Protein AF-A0AAV4W9A3-F1 (afdb_monomer_lite)

Organism: Caerostris extrusa (NCBI:txid172846)

Foldseek 3Di:
DDDDDDDDDDDDQPPPDDDDDDCQWDWGDDQQEIEIEGEDVVQLSELEVSSLVVLCCSQPVCLVPLRRAEYEQHYPYQHSYAYHDVVNCVPDDPVVNVVSLVSLVVSLVVQLQRLHFYEYQEHHEQEQSSLSNLLSGPAYEYEQRHKYWDQQLVVPGQSPNSLVSLCLQFPVVVSCCRRNVRDIDGPVRCCVRRSHVYYDHPVCSVVVVCCVSPDPPSDRSVVSSLVSLVVVLVSVPPPDDDDDDPDDDDPVVVVVQVVQWDWDWDDDPPWIKIKTWHQDDAPCCVVVVDGGGDIDIDIDTDDDPDDDDDDDPVVVSVVVSVVSVVVVVVD

Radius of gyration: 24.76 Å; chains: 1; bounding box: 69×62×79 Å

Sequence (331 aa):
MALFRKSKVLSSFLIRRCSNLSNLTIVSVDKGVKRITLNNPKKRNALSSAMLDQLERDIFDDAQDVNLRCIVLQSNGPVFSSGHDLKELYNSDQKTREEIFKKCSEVMVGIRNVPVPVIAVVNGLAAAAGCQLVASCDISIASSKSQFSTPGASVGLFCSTPGIAVSRNVPLKIASYMLLTGNNLIAKDAIQAGLISRMVEEQELEIETEKSEGSNVMVKNLSHKEAKEAYTIDVVSRTPTIKRPQESPTEGELAKYEENTSLFEINIGISKYKVGVLESYSDASHITGHSITGIVCWWSHFQTESKPVHSNHFSLQKEIVAVIKAVRELV

pLDDT: mean 70.15, std 27.18, range [25.67, 98.75]

Secondary structure (DSSP, 8-state):
-------------------SS---EEEEEETTEEEEEE--GGGTT-B-HHHHHHHHHHHHTTTT-TT--EEEEEESSSEEE--B-HHHHHHS-HHHHHHHHHHHHHHHHHHHHSSS-EEEEE-SEEETHHHHHHHHSSEEEEETT-EEE-GGGGGT---HHHHHHHHHHS-HHHHHHHHHH-PPEEHHHHHHHTS-SEEE-GGGHHHHHHHHHH-TTS--HHHHHHHHHHHHHHHHT-SPP-PPPSSPPPHHHHHHHHTT-EEEEEEETTEEEEEEEE---TTTHHHHSS---S-EEEEEE----S------HHHHHHHHHHHHHHHHHH-

InterPro domains:
  IPR001753 Enoyl-CoA hydratase/isomerase-like domain [PF00378] (31-231)
  IPR029045 ClpP/crotonase-like domain superfamily [SSF52096] (23-210)
  IPR052377 Mitochondrial enoyl-CoA hydratase domain-containing protein [PTHR43602] (22-230)

Structure (mmCIF, N/CA/C/O backbone):
data_AF-A0AAV4W9A3-F1
#
_entry.id   AF-A0AAV4W9A3-F1
#
loop_
_atom_site.group_PDB
_atom_site.id
_atom_site.type_symbol
_atom_site.label_atom_id
_atom_site.label_alt_id
_atom_site.label_comp_id
_atom_site.label_asym_id
_atom_site.label_entity_id
_atom_site.label_seq_id
_atom_site.pdbx_PDB_ins_code
_atom_site.Cartn_x
_atom_site.Cartn_y
_atom_site.Cartn_z
_atom_site.occupancy
_atom_site.B_iso_or_equiv
_atom_site.auth_seq_id
_atom_site.auth_comp_id
_atom_site.auth_asym_id
_atom_site.auth_atom_id
_atom_site.pdbx_PDB_model_num
ATOM 1 N N . MET A 1 1 ? 2.932 -39.537 47.389 1.00 35.59 1 MET A N 1
ATOM 2 C CA . MET A 1 1 ? 1.490 -39.445 47.057 1.00 35.59 1 MET A CA 1
ATOM 3 C C . MET A 1 1 ? 0.955 -38.219 47.788 1.00 35.59 1 MET A C 1
ATOM 5 O O . MET A 1 1 ? 1.105 -38.200 48.992 1.00 35.59 1 MET A O 1
ATOM 9 N N . ALA A 1 2 ? 0.465 -37.131 47.195 1.00 30.89 2 ALA A N 1
ATOM 10 C CA . ALA A 1 2 ? -0.267 -36.955 45.949 1.00 30.89 2 ALA A CA 1
ATOM 11 C C . ALA A 1 2 ? 0.033 -35.583 45.297 1.00 30.89 2 ALA A C 1
ATOM 13 O O . ALA A 1 2 ? 0.312 -34.600 45.978 1.00 30.89 2 ALA A O 1
ATOM 14 N N . LEU A 1 3 ? -0.038 -35.556 43.963 1.00 27.86 3 LEU A N 1
ATOM 15 C CA . LEU A 1 3 ? -0.098 -34.373 43.099 1.00 27.86 3 LEU A CA 1
ATOM 16 C C . LEU A 1 3 ? -1.537 -33.837 43.027 1.00 27.86 3 LEU A C 1
ATOM 18 O O . LEU A 1 3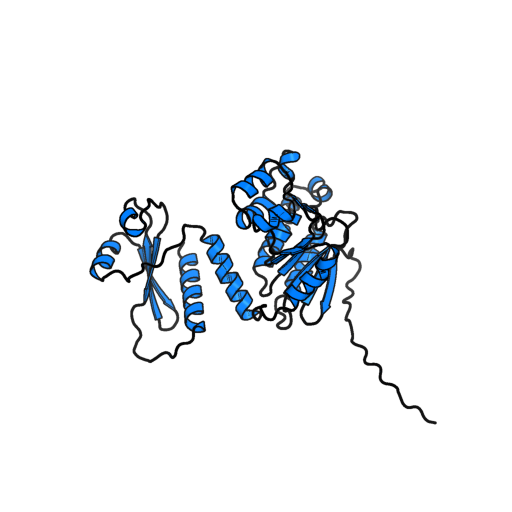 ? -2.429 -34.666 42.983 1.00 27.86 3 LEU A O 1
ATOM 22 N N . PHE A 1 4 ? -1.744 -32.522 42.848 1.00 29.58 4 PHE A N 1
ATOM 23 C CA . PHE A 1 4 ? -2.781 -31.929 41.963 1.00 29.58 4 PHE A CA 1
ATOM 24 C C . PHE A 1 4 ? -2.479 -30.422 41.741 1.00 29.58 4 PHE A C 1
ATOM 26 O O . PHE A 1 4 ? -2.585 -29.609 42.650 1.00 29.58 4 PHE A O 1
ATOM 33 N N . ARG A 1 5 ? -1.806 -30.080 40.628 1.00 30.73 5 ARG A N 1
ATOM 34 C CA . ARG A 1 5 ? -2.307 -29.382 39.413 1.00 30.73 5 ARG A CA 1
ATOM 35 C C . ARG A 1 5 ? -2.850 -27.950 39.609 1.00 30.73 5 ARG A C 1
ATOM 37 O O . ARG A 1 5 ? -4.027 -27.751 39.882 1.00 30.73 5 ARG A O 1
ATOM 44 N N . LYS A 1 6 ? -2.015 -26.950 39.282 1.00 30.59 6 LYS A N 1
ATOM 45 C CA . LYS A 1 6 ? -2.461 -25.636 38.779 1.00 30.59 6 LYS A CA 1
ATOM 46 C C . LYS A 1 6 ? -2.590 -25.706 37.253 1.00 30.59 6 LYS A C 1
ATOM 48 O O . LYS A 1 6 ? -1.624 -26.030 36.567 1.00 30.59 6 LYS A O 1
ATOM 53 N N . SER A 1 7 ? -3.784 -25.412 36.747 1.00 29.14 7 SER A N 1
ATOM 54 C CA . SER A 1 7 ? -4.086 -25.241 35.323 1.00 29.14 7 SER A CA 1
ATOM 55 C C . SER A 1 7 ? -3.456 -23.940 34.807 1.00 29.14 7 SER A C 1
ATOM 57 O O . SER A 1 7 ? -3.755 -22.867 35.327 1.00 29.14 7 SER A O 1
ATOM 59 N N . LYS A 1 8 ? -2.577 -24.029 33.803 1.00 32.44 8 LYS A N 1
ATOM 60 C CA . LYS A 1 8 ? -2.203 -22.907 32.931 1.00 32.44 8 LYS A CA 1
ATOM 61 C C . LYS A 1 8 ? -2.862 -23.152 31.580 1.00 32.44 8 LYS A C 1
ATOM 63 O O . LYS A 1 8 ? -2.522 -24.111 30.893 1.00 32.44 8 LYS A O 1
ATOM 68 N N . VAL A 1 9 ? -3.797 -22.281 31.224 1.00 31.66 9 VAL A N 1
ATOM 69 C CA . VAL A 1 9 ? -4.347 -22.174 29.872 1.00 31.66 9 VAL A CA 1
ATOM 70 C C . VAL A 1 9 ? -3.232 -21.626 28.978 1.00 31.66 9 VAL A C 1
ATOM 72 O O . VAL A 1 9 ? -2.788 -20.496 29.162 1.00 31.66 9 VAL A O 1
ATOM 75 N N . LEU A 1 10 ? -2.728 -22.450 28.062 1.00 30.88 10 LEU A N 1
ATOM 76 C CA . LEU A 1 10 ? -1.793 -22.060 27.007 1.00 30.88 10 LEU A CA 1
ATOM 77 C C . LEU A 1 10 ? -2.606 -21.877 25.722 1.00 30.88 10 LEU A C 1
ATOM 79 O O . LEU A 1 10 ? -3.091 -22.858 25.165 1.00 30.88 10 LEU A O 1
ATOM 83 N N . SER A 1 11 ? -2.773 -20.635 25.260 1.00 31.41 11 SER A N 1
ATOM 84 C CA . SER A 1 11 ? -3.282 -20.369 23.912 1.00 31.41 11 SER A CA 1
ATOM 85 C C . SER A 1 11 ? -2.193 -20.721 22.899 1.00 31.41 11 SER A C 1
ATOM 87 O O . SER A 1 11 ? -1.098 -20.154 22.925 1.00 31.41 11 SER A O 1
ATOM 89 N N . SER A 1 12 ? -2.476 -21.667 22.013 1.00 31.77 12 SER A N 1
ATOM 90 C CA . SER A 1 12 ? -1.575 -22.086 20.944 1.00 31.77 12 SER A CA 1
ATOM 91 C C . SER A 1 12 ? -1.516 -21.030 19.834 1.00 31.77 12 SER A C 1
ATOM 93 O O . SER A 1 12 ? -2.382 -20.995 18.964 1.00 31.77 12 SER A O 1
ATOM 95 N N . PHE A 1 13 ? -0.480 -20.190 19.838 1.00 34.41 13 PHE A N 1
ATOM 96 C CA . PHE A 1 13 ? -0.050 -19.453 18.647 1.00 34.41 13 PHE A CA 1
ATOM 97 C C . PHE A 1 13 ? 0.620 -20.447 17.689 1.00 34.41 13 PHE A C 1
ATOM 99 O O . PHE A 1 13 ? 1.755 -20.874 17.906 1.00 34.41 13 PHE A O 1
ATOM 106 N N . LEU A 1 14 ? -0.091 -20.861 16.642 1.00 36.97 14 LEU A N 1
ATOM 107 C CA . LEU A 1 14 ? 0.477 -21.669 15.564 1.00 36.97 14 LEU A CA 1
ATOM 108 C C . LEU A 1 14 ? 1.314 -20.765 14.651 1.00 36.97 14 LEU A C 1
ATOM 110 O O . LEU A 1 14 ? 0.822 -20.211 13.673 1.00 36.97 14 LEU A O 1
ATOM 114 N N . ILE A 1 15 ? 2.604 -20.624 14.965 1.00 42.19 15 ILE A N 1
ATOM 115 C CA . ILE A 1 15 ? 3.595 -20.109 14.014 1.00 42.19 15 ILE A CA 1
ATOM 116 C C . ILE A 1 15 ? 3.775 -21.188 12.941 1.00 42.19 15 ILE A C 1
ATOM 118 O O . ILE A 1 15 ? 4.445 -22.199 13.164 1.00 42.19 15 ILE A O 1
ATOM 122 N N . ARG A 1 16 ? 3.153 -20.998 11.774 1.00 43.75 16 ARG A N 1
ATOM 123 C CA . ARG A 1 16 ? 3.363 -21.850 10.596 1.00 43.75 16 ARG A CA 1
ATOM 124 C C . ARG A 1 16 ? 4.805 -21.640 10.110 1.00 43.75 16 ARG A C 1
ATOM 126 O O . ARG A 1 16 ? 5.125 -20.637 9.482 1.00 43.75 16 ARG A O 1
ATOM 133 N N . ARG A 1 17 ? 5.707 -22.562 10.456 1.00 38.91 17 ARG A N 1
ATOM 134 C CA . ARG A 1 17 ? 7.097 -22.586 9.972 1.00 38.91 17 ARG A CA 1
ATOM 135 C C . ARG A 1 17 ? 7.134 -23.268 8.602 1.00 38.91 17 ARG A C 1
ATOM 137 O O . ARG A 1 17 ? 7.109 -24.493 8.538 1.00 38.91 17 ARG A O 1
ATOM 144 N N . CYS A 1 18 ? 7.224 -22.484 7.529 1.00 33.53 18 CYS A N 1
ATOM 145 C CA . CYS A 1 18 ? 7.658 -22.975 6.220 1.00 33.53 18 CYS A CA 1
ATOM 146 C C . CYS A 1 18 ? 9.150 -22.671 6.004 1.00 33.53 18 CYS A C 1
ATOM 148 O O . CYS A 1 18 ? 9.687 -21.668 6.467 1.00 33.53 18 CYS A O 1
ATOM 150 N N . SER A 1 19 ? 9.820 -23.615 5.355 1.00 38.44 19 SER A N 1
ATOM 151 C CA . SER A 1 19 ? 11.263 -23.793 5.180 1.00 38.44 19 SER A CA 1
ATOM 152 C C . SER A 1 19 ? 11.981 -22.694 4.377 1.00 38.44 19 SER A C 1
ATOM 154 O O . SER A 1 19 ? 11.526 -22.340 3.299 1.00 38.44 19 SER A O 1
ATOM 156 N N . ASN A 1 20 ? 13.150 -22.247 4.867 1.00 39.19 20 ASN A N 1
ATOM 157 C CA . ASN A 1 20 ? 14.287 -21.625 4.149 1.00 39.19 20 ASN A CA 1
ATOM 158 C C . ASN A 1 20 ? 14.025 -20.610 3.007 1.00 39.19 20 ASN A C 1
ATOM 160 O O . ASN A 1 20 ? 14.849 -20.482 2.104 1.00 39.19 20 ASN A O 1
ATOM 164 N N . LEU A 1 21 ? 12.960 -19.809 3.074 1.00 50.09 21 LEU A N 1
ATOM 165 C CA . LEU A 1 21 ? 12.888 -18.538 2.348 1.00 50.09 21 LEU A CA 1
ATOM 166 C C . LEU A 1 21 ? 13.231 -17.403 3.315 1.00 50.09 21 LEU A C 1
ATOM 168 O O . LEU A 1 21 ? 12.866 -17.440 4.491 1.00 50.09 21 LEU A O 1
ATOM 172 N N . SER A 1 22 ? 13.946 -16.384 2.835 1.00 58.59 22 SER A N 1
ATOM 173 C CA . SER A 1 22 ? 14.061 -15.113 3.552 1.00 58.59 22 SER A CA 1
ATOM 174 C C . SER A 1 22 ? 12.663 -14.671 3.982 1.00 58.59 22 SER A C 1
ATOM 176 O O . SER A 1 22 ? 11.794 -14.530 3.124 1.00 58.59 22 SER A O 1
ATOM 178 N N . ASN A 1 23 ? 12.440 -14.486 5.284 1.00 86.44 23 ASN A N 1
ATOM 179 C CA . ASN A 1 23 ? 11.130 -14.129 5.823 1.00 86.44 23 ASN A CA 1
ATOM 180 C C . ASN A 1 23 ? 10.840 -12.644 5.529 1.00 86.44 23 ASN A C 1
ATOM 182 O O . ASN A 1 23 ? 11.050 -11.772 6.377 1.00 86.44 23 ASN A O 1
ATOM 186 N N . LEU A 1 24 ? 10.488 -12.367 4.268 1.00 96.69 24 LEU A N 1
ATOM 187 C CA . LEU A 1 24 ? 10.259 -11.033 3.706 1.00 96.69 24 LEU A CA 1
ATOM 188 C C . LEU A 1 24 ? 9.002 -10.375 4.276 1.00 96.69 24 LEU A C 1
ATOM 190 O O . LEU A 1 24 ? 8.890 -9.154 4.233 1.00 96.69 24 LEU A O 1
ATOM 194 N N . THR A 1 25 ? 8.109 -11.166 4.858 1.00 97.75 25 THR A N 1
ATOM 195 C CA . THR A 1 25 ? 6.950 -10.725 5.626 1.00 97.75 25 THR A CA 1
ATOM 196 C C . THR A 1 25 ? 6.955 -11.396 7.002 1.00 97.75 25 THR A C 1
ATOM 198 O O . THR A 1 25 ? 7.596 -12.424 7.220 1.00 97.75 25 THR A O 1
ATOM 201 N N . ILE A 1 26 ? 6.260 -10.801 7.965 1.00 97.75 26 ILE A N 1
ATOM 202 C CA . ILE A 1 26 ? 5.901 -11.436 9.236 1.00 97.75 26 ILE A CA 1
ATOM 203 C C . ILE A 1 26 ? 4.380 -11.438 9.304 1.00 97.75 26 ILE A C 1
ATOM 205 O O . ILE A 1 26 ? 3.768 -10.379 9.177 1.00 97.75 26 ILE A O 1
ATOM 209 N N . VAL A 1 27 ? 3.784 -12.611 9.508 1.00 97.00 27 VAL A N 1
ATOM 210 C CA . VAL A 1 27 ? 2.328 -12.779 9.559 1.00 97.00 27 VAL A CA 1
ATOM 211 C C . VAL A 1 27 ? 1.892 -13.136 10.976 1.00 97.00 27 VAL A C 1
ATOM 213 O O . VAL A 1 27 ? 2.439 -14.060 11.582 1.00 97.00 27 VAL A O 1
ATOM 216 N N . SER A 1 28 ? 0.889 -12.434 11.495 1.00 95.88 28 SER A N 1
ATOM 217 C CA . SER A 1 28 ? 0.175 -12.807 12.717 1.00 95.88 28 SER A CA 1
ATOM 218 C C . SER A 1 28 ? -1.333 -12.745 12.501 1.00 95.88 28 SER A C 1
ATOM 220 O O . SER A 1 28 ? -1.827 -11.978 11.676 1.00 95.88 28 SER A O 1
ATOM 222 N N . VAL A 1 29 ? -2.069 -13.585 13.228 1.00 94.00 29 VAL A N 1
ATOM 223 C CA . VAL A 1 29 ? -3.533 -13.610 13.193 1.00 94.00 29 VAL A CA 1
ATOM 224 C C . VAL A 1 29 ? -4.051 -13.574 14.624 1.00 94.00 29 VAL A C 1
ATOM 226 O O . VAL A 1 29 ? -3.704 -14.449 15.417 1.00 94.00 29 VAL A O 1
ATOM 229 N N . ASP A 1 30 ? -4.877 -12.582 14.951 1.00 92.44 30 ASP A N 1
ATOM 230 C CA . ASP A 1 30 ? -5.602 -12.508 16.225 1.00 92.44 30 ASP A CA 1
ATOM 231 C C . ASP A 1 30 ? -7.046 -12.069 15.986 1.00 92.44 30 ASP A C 1
ATOM 233 O O . ASP A 1 30 ? -7.300 -11.103 15.270 1.00 92.44 30 ASP A O 1
ATOM 237 N N . LYS A 1 31 ? -8.012 -12.790 16.568 1.00 90.44 31 LYS A N 1
ATOM 238 C CA . LYS A 1 31 ? -9.455 -12.472 16.498 1.00 90.44 31 LYS A CA 1
ATOM 239 C C . LYS A 1 31 ? -9.941 -12.115 15.081 1.00 90.44 31 LYS A C 1
ATOM 241 O O . LYS A 1 31 ? -10.698 -11.160 14.901 1.00 90.44 31 LYS A O 1
ATOM 246 N N . GLY A 1 32 ? -9.491 -12.857 14.069 1.00 89.81 32 GLY A N 1
ATOM 247 C CA . GLY A 1 32 ? -9.864 -12.634 12.668 1.00 89.81 32 GLY A CA 1
ATOM 248 C C . GLY A 1 32 ? -9.159 -11.460 11.978 1.00 89.81 32 GLY A C 1
ATOM 249 O O . GLY A 1 32 ? -9.494 -11.143 10.845 1.00 89.81 32 GLY A O 1
ATOM 250 N N . VAL A 1 33 ? -8.195 -10.803 12.616 1.00 93.44 33 VAL A N 1
ATOM 251 C CA . VAL A 1 33 ? -7.341 -9.789 11.986 1.00 93.44 33 VAL A CA 1
ATOM 252 C C . VAL A 1 33 ? -6.052 -10.459 11.540 1.00 93.44 33 VAL A C 1
ATOM 254 O O . VAL A 1 33 ? -5.311 -10.965 12.384 1.00 93.44 33 VAL A O 1
ATOM 257 N N . LYS A 1 34 ? -5.761 -10.448 10.237 1.00 95.94 34 LYS A N 1
ATOM 258 C CA . LYS A 1 34 ? -4.479 -10.917 9.695 1.00 95.94 34 LYS A CA 1
ATOM 259 C C . LYS A 1 34 ? -3.546 -9.733 9.476 1.00 95.94 34 LYS A C 1
ATOM 261 O O . LYS A 1 34 ? -3.774 -8.917 8.589 1.00 95.94 34 LYS A O 1
ATOM 266 N N . ARG A 1 35 ? -2.475 -9.644 10.257 1.00 97.56 35 ARG A N 1
ATOM 267 C CA . ARG A 1 35 ? -1.446 -8.608 10.119 1.00 97.56 35 ARG A CA 1
ATOM 268 C C . ARG A 1 35 ? -0.273 -9.155 9.323 1.00 97.56 35 ARG A C 1
ATOM 270 O O . ARG A 1 35 ? 0.285 -10.189 9.679 1.00 97.56 35 ARG A O 1
ATOM 277 N N . ILE A 1 36 ? 0.096 -8.453 8.260 1.00 98.38 36 ILE A N 1
ATOM 278 C CA . ILE A 1 36 ? 1.207 -8.776 7.367 1.00 98.38 36 ILE A CA 1
ATOM 279 C C . ILE A 1 36 ? 2.185 -7.603 7.424 1.00 98.38 36 ILE A C 1
ATOM 281 O O . ILE A 1 36 ? 1.900 -6.500 6.956 1.00 98.38 36 ILE A O 1
ATOM 285 N N . THR A 1 37 ? 3.352 -7.839 8.011 1.00 98.56 37 THR A N 1
ATOM 286 C CA . THR A 1 37 ? 4.401 -6.830 8.173 1.00 98.56 37 THR A CA 1
ATOM 287 C C . THR A 1 37 ? 5.509 -7.063 7.157 1.00 98.56 37 THR A C 1
ATOM 289 O O . THR A 1 37 ? 6.233 -8.051 7.262 1.00 98.56 37 THR A O 1
ATOM 292 N N . LEU A 1 38 ? 5.695 -6.142 6.210 1.00 98.62 38 LEU A N 1
ATOM 293 C CA . LEU A 1 38 ? 6.855 -6.117 5.317 1.00 98.62 38 LEU A CA 1
ATOM 294 C C . LEU A 1 38 ? 8.141 -6.042 6.149 1.00 98.62 38 LEU A C 1
ATOM 296 O O . LEU A 1 38 ? 8.304 -5.157 6.989 1.00 98.62 38 LEU A O 1
ATOM 300 N N . ASN A 1 39 ? 9.055 -6.978 5.927 1.00 98.00 39 ASN A N 1
ATOM 301 C CA . ASN A 1 39 ? 10.193 -7.228 6.804 1.00 98.00 39 ASN A CA 1
ATOM 302 C C . ASN A 1 39 ? 11.510 -7.376 6.029 1.00 98.00 39 ASN A C 1
ATOM 304 O O . ASN A 1 39 ? 12.299 -8.298 6.233 1.00 98.00 39 ASN A O 1
ATOM 308 N N . ASN A 1 40 ? 11.780 -6.421 5.142 1.00 97.44 40 ASN A N 1
ATOM 309 C CA . ASN A 1 40 ? 13.068 -6.264 4.477 1.00 97.44 40 ASN A CA 1
ATOM 310 C C . ASN A 1 40 ? 13.579 -4.808 4.541 1.00 97.44 40 ASN A C 1
ATOM 312 O O . ASN A 1 40 ? 13.828 -4.178 3.504 1.00 97.44 40 ASN A O 1
ATOM 316 N N . PRO A 1 41 ? 13.785 -4.251 5.751 1.00 96.88 41 PRO A N 1
ATOM 317 C CA . PRO A 1 41 ? 14.164 -2.847 5.925 1.00 96.88 41 PRO A CA 1
ATOM 318 C C . PRO A 1 41 ? 15.512 -2.507 5.274 1.00 96.88 41 PRO A C 1
ATOM 320 O O . PRO A 1 41 ? 15.697 -1.393 4.789 1.00 96.88 41 PRO A O 1
ATOM 323 N N . LYS A 1 42 ? 16.439 -3.475 5.181 1.00 96.19 42 LYS A N 1
ATOM 324 C CA . LYS A 1 42 ? 17.746 -3.298 4.516 1.00 96.19 42 LYS A CA 1
ATOM 325 C C . LYS A 1 42 ? 17.610 -2.954 3.031 1.00 96.19 42 LYS A C 1
ATOM 327 O O . LYS A 1 42 ? 18.433 -2.217 2.499 1.00 96.19 42 LYS A O 1
ATOM 332 N N . LYS A 1 43 ? 16.570 -3.471 2.373 1.00 96.62 43 LYS A N 1
ATOM 333 C CA . LYS A 1 43 ? 16.194 -3.118 0.999 1.00 96.62 43 LYS A CA 1
ATOM 334 C C . LYS A 1 43 ? 15.002 -2.159 0.950 1.00 96.62 43 LYS A C 1
ATOM 336 O O . LYS A 1 43 ? 14.339 -2.078 -0.076 1.00 96.62 43 LYS A O 1
ATOM 341 N N . ARG A 1 44 ? 14.709 -1.447 2.046 1.00 97.88 44 ARG A N 1
ATOM 342 C CA . ARG A 1 44 ? 13.600 -0.481 2.136 1.00 97.88 44 ARG A CA 1
ATOM 343 C C . ARG A 1 44 ? 12.244 -1.087 1.744 1.00 97.88 44 ARG A C 1
ATOM 345 O O . ARG A 1 44 ? 11.413 -0.408 1.145 1.00 97.88 44 ARG A O 1
ATOM 352 N N . ASN A 1 45 ? 12.049 -2.371 2.060 1.00 98.38 45 ASN A N 1
ATOM 353 C CA . ASN A 1 45 ? 10.850 -3.139 1.725 1.00 98.38 45 ASN A CA 1
ATOM 354 C C . ASN A 1 45 ? 10.506 -3.085 0.223 1.00 98.38 45 ASN A C 1
ATOM 356 O O . ASN A 1 45 ? 9.347 -2.922 -0.159 1.00 98.38 45 ASN A O 1
ATOM 360 N N . ALA A 1 46 ? 11.529 -3.184 -0.633 1.00 97.81 46 ALA A N 1
ATOM 361 C CA . ALA A 1 46 ? 11.342 -3.242 -2.075 1.00 97.81 46 ALA A CA 1
ATOM 362 C C . ALA A 1 46 ? 10.457 -4.434 -2.487 1.00 97.81 46 ALA A C 1
ATOM 364 O O . ALA A 1 46 ? 10.610 -5.547 -1.977 1.00 97.81 46 ALA A O 1
ATOM 365 N N . LEU A 1 47 ? 9.559 -4.189 -3.440 1.00 96.94 47 LEU A N 1
ATOM 366 C CA . LEU A 1 47 ? 8.660 -5.158 -4.064 1.00 96.94 47 LEU A CA 1
ATOM 367 C C . LEU A 1 47 ? 9.420 -5.955 -5.132 1.00 96.94 47 LEU A C 1
ATOM 369 O O . LEU A 1 47 ? 9.198 -5.781 -6.333 1.00 96.94 47 LEU A O 1
ATOM 373 N N . SER A 1 48 ? 10.379 -6.767 -4.682 1.00 96.62 48 SER A N 1
ATOM 374 C CA . SER A 1 48 ? 11.042 -7.761 -5.530 1.00 96.62 48 SER A CA 1
ATOM 375 C C . SER A 1 48 ? 10.078 -8.882 -5.925 1.00 96.62 48 SER A C 1
ATOM 377 O O . SER A 1 48 ? 9.048 -9.042 -5.265 1.00 96.62 48 SER A O 1
ATOM 379 N N . SER A 1 49 ? 10.420 -9.720 -6.910 1.00 95.94 49 SER A N 1
ATOM 380 C CA . SER A 1 49 ? 9.588 -10.884 -7.277 1.00 95.94 49 SER A CA 1
ATOM 381 C C . SER A 1 49 ? 9.261 -11.739 -6.049 1.00 95.94 49 SER A C 1
ATOM 383 O O . SER A 1 49 ? 8.100 -11.990 -5.750 1.00 95.94 49 SER A O 1
ATOM 385 N N . ALA A 1 50 ? 10.279 -12.063 -5.244 1.00 96.69 50 ALA A N 1
ATOM 386 C CA . ALA A 1 50 ? 10.099 -12.847 -4.022 1.00 96.69 50 ALA A CA 1
ATOM 387 C C . ALA A 1 50 ? 9.197 -12.171 -2.968 1.00 96.69 50 ALA A C 1
ATOM 389 O O . ALA A 1 50 ? 8.486 -12.860 -2.239 1.00 96.69 50 ALA A O 1
ATOM 390 N N . MET A 1 51 ? 9.226 -10.835 -2.861 1.00 97.94 51 MET A N 1
ATOM 391 C CA . MET A 1 51 ? 8.336 -10.096 -1.958 1.00 97.94 51 MET A CA 1
ATOM 392 C C . MET A 1 51 ? 6.897 -10.132 -2.476 1.00 97.94 51 MET A C 1
ATOM 394 O O . MET A 1 51 ? 5.976 -10.333 -1.693 1.00 97.94 51 MET A O 1
ATOM 398 N N . LEU A 1 52 ? 6.706 -9.954 -3.786 1.00 97.69 52 LEU A N 1
ATOM 399 C CA . LEU A 1 52 ? 5.393 -10.012 -4.422 1.00 97.69 52 LEU A CA 1
ATOM 400 C C . LEU A 1 52 ? 4.770 -11.406 -4.299 1.00 97.69 52 LEU A C 1
ATOM 402 O O . LEU A 1 52 ? 3.609 -11.497 -3.922 1.00 97.69 52 LEU A O 1
ATOM 406 N N . ASP A 1 53 ? 5.544 -12.473 -4.511 1.00 96.94 53 ASP A N 1
ATOM 407 C CA . ASP A 1 53 ? 5.081 -13.853 -4.316 1.00 96.94 53 ASP A CA 1
ATOM 408 C C . ASP A 1 53 ? 4.679 -14.119 -2.858 1.00 96.94 53 ASP A C 1
ATOM 410 O O . ASP A 1 53 ? 3.727 -14.847 -2.581 1.00 96.94 53 ASP A O 1
ATOM 414 N N . GLN A 1 54 ? 5.419 -13.548 -1.902 1.00 97.12 54 GLN A N 1
ATOM 415 C CA . GLN A 1 54 ? 5.102 -13.682 -0.483 1.00 97.12 54 GLN A CA 1
ATOM 416 C C . GLN A 1 54 ? 3.832 -12.905 -0.120 1.00 97.12 54 GLN A C 1
ATOM 418 O O . GLN A 1 54 ? 2.980 -13.444 0.577 1.00 97.12 54 GLN A O 1
ATOM 423 N N . LEU A 1 55 ? 3.675 -11.681 -0.630 1.00 97.69 55 LEU A N 1
ATOM 424 C CA . LEU A 1 55 ? 2.462 -10.885 -0.446 1.00 97.69 55 LEU A CA 1
ATOM 425 C C . LEU A 1 55 ? 1.238 -11.542 -1.079 1.00 97.69 55 LEU A C 1
ATOM 427 O O . LEU A 1 55 ? 0.185 -11.557 -0.457 1.00 97.69 55 LEU A O 1
ATOM 431 N N . GLU A 1 56 ? 1.367 -12.095 -2.283 1.00 96.12 56 GLU A N 1
ATOM 432 C CA . GLU A 1 56 ? 0.287 -12.819 -2.953 1.00 96.12 56 GLU A CA 1
ATOM 433 C C . GLU A 1 56 ? -0.226 -13.962 -2.066 1.00 96.12 56 GLU A C 1
ATOM 435 O O . GLU A 1 56 ? -1.410 -13.999 -1.736 1.00 96.12 56 GLU A O 1
ATOM 440 N N . ARG A 1 57 ? 0.674 -14.832 -1.590 1.00 96.12 57 ARG A N 1
ATOM 441 C CA . ARG A 1 57 ? 0.319 -15.918 -0.660 1.00 96.12 57 ARG A CA 1
ATOM 442 C C . ARG A 1 57 ? -0.295 -15.387 0.632 1.00 96.12 57 ARG A C 1
ATOM 444 O O . ARG A 1 57 ? -1.391 -15.781 1.024 1.00 96.12 57 ARG A O 1
ATOM 451 N N . ASP A 1 58 ? 0.387 -14.454 1.291 1.00 96.31 58 ASP A N 1
ATOM 452 C CA . ASP A 1 58 ? -0.035 -13.970 2.602 1.00 96.31 58 ASP A CA 1
ATOM 453 C C . ASP A 1 58 ? -1.366 -13.210 2.540 1.00 96.31 58 ASP A C 1
ATOM 455 O O . ASP A 1 58 ? -2.123 -13.240 3.507 1.00 96.31 58 ASP A O 1
ATOM 459 N N . ILE A 1 59 ? -1.703 -12.552 1.432 1.00 94.69 59 ILE A N 1
ATOM 460 C CA . ILE A 1 59 ? -2.984 -11.849 1.295 1.00 94.69 59 ILE A CA 1
ATOM 461 C C . ILE A 1 59 ? -4.095 -12.820 0.874 1.00 94.69 59 ILE A C 1
ATOM 463 O O . ILE A 1 59 ? -5.204 -12.731 1.404 1.00 94.69 59 ILE A O 1
ATOM 467 N N . PHE A 1 60 ? -3.832 -13.740 -0.058 1.00 93.88 60 PHE A N 1
ATOM 468 C CA . PHE A 1 60 ? -4.902 -14.464 -0.753 1.00 93.88 60 PHE A CA 1
ATOM 469 C C . PHE A 1 60 ? -5.167 -15.887 -0.249 1.00 93.88 60 PHE A C 1
ATOM 471 O O . PHE A 1 60 ? -6.296 -16.352 -0.415 1.00 93.88 60 PHE A O 1
ATOM 478 N N . ASP A 1 61 ? -4.214 -16.555 0.411 1.00 91.31 61 ASP A N 1
ATOM 479 C CA . ASP A 1 61 ? -4.369 -17.963 0.831 1.00 91.31 61 ASP A CA 1
ATOM 480 C C . ASP A 1 61 ? -5.575 -18.183 1.764 1.00 91.31 61 ASP A C 1
ATOM 482 O O . ASP A 1 61 ? -6.252 -19.208 1.684 1.00 91.31 61 ASP A O 1
ATOM 486 N N . ASP A 1 62 ? -5.886 -17.195 2.608 1.00 86.12 62 ASP A N 1
ATOM 487 C CA . ASP A 1 62 ? -6.975 -17.264 3.592 1.00 86.12 62 ASP A CA 1
ATOM 488 C C . ASP A 1 62 ? -8.203 -16.433 3.177 1.00 86.12 62 ASP A C 1
ATOM 490 O O . ASP A 1 62 ? -9.105 -16.202 3.980 1.00 86.12 62 ASP A O 1
ATOM 494 N N . ALA A 1 63 ? -8.279 -15.973 1.921 1.00 81.50 63 ALA A N 1
ATOM 495 C CA . ALA A 1 63 ? -9.339 -15.063 1.471 1.00 81.50 63 ALA A CA 1
ATOM 496 C C . ALA A 1 63 ? -10.759 -15.660 1.559 1.00 81.50 63 ALA A C 1
ATOM 498 O O . ALA A 1 63 ? -11.734 -14.914 1.525 1.00 81.50 63 ALA A O 1
ATOM 499 N N . GLN A 1 64 ? -10.887 -16.988 1.657 1.00 82.00 64 GLN A N 1
ATOM 500 C CA . GLN A 1 64 ? -12.169 -17.686 1.828 1.00 82.00 64 GLN A CA 1
ATOM 501 C C . GLN A 1 64 ? -12.481 -18.046 3.291 1.00 82.00 64 GLN A C 1
ATOM 503 O O . GLN A 1 64 ? -13.533 -18.630 3.556 1.00 82.00 64 GLN A O 1
ATOM 508 N N . ASP A 1 65 ? -11.604 -17.721 4.247 1.00 86.75 65 ASP A N 1
ATOM 509 C CA . ASP A 1 65 ? -11.872 -17.968 5.664 1.00 86.75 65 ASP A CA 1
ATOM 510 C C . ASP A 1 65 ? -12.985 -17.036 6.166 1.00 86.75 65 ASP A C 1
ATOM 512 O O . ASP A 1 65 ? -12.868 -15.810 6.171 1.00 86.75 65 ASP A O 1
ATOM 516 N N . VAL A 1 66 ? -14.083 -17.632 6.628 1.00 84.06 66 VAL A N 1
ATOM 517 C CA . VAL A 1 66 ? -15.237 -16.914 7.188 1.00 84.06 66 VAL A CA 1
ATOM 518 C C . VAL A 1 66 ? -14.918 -16.194 8.500 1.00 84.06 66 VAL A C 1
ATOM 520 O O . VAL A 1 66 ? -15.678 -15.317 8.909 1.00 84.06 66 VAL A O 1
ATOM 523 N N . ASN A 1 67 ? -13.816 -16.555 9.163 1.00 88.06 67 ASN A N 1
ATOM 524 C CA . ASN A 1 67 ? -13.355 -15.918 10.394 1.00 88.06 67 ASN A CA 1
ATOM 525 C C . ASN A 1 67 ? -12.407 -14.744 10.136 1.00 88.06 67 ASN A C 1
ATOM 527 O O . ASN A 1 67 ? -12.177 -13.950 11.051 1.00 88.06 67 ASN A O 1
ATOM 531 N N . LEU A 1 68 ? -11.856 -14.616 8.924 1.00 89.94 68 LEU A N 1
ATOM 532 C CA . LEU A 1 68 ? -11.056 -13.458 8.543 1.00 89.94 68 LEU A CA 1
ATOM 533 C C . LEU A 1 68 ? -11.981 -12.241 8.461 1.00 89.94 68 LEU A C 1
ATOM 535 O O . LEU A 1 68 ? -12.976 -12.271 7.751 1.00 89.94 68 LEU A O 1
ATOM 539 N N . ARG A 1 69 ? -11.670 -11.180 9.202 1.00 90.06 69 ARG A N 1
ATOM 540 C CA . ARG A 1 69 ? -12.443 -9.933 9.273 1.00 90.06 69 ARG A CA 1
ATOM 541 C C . ARG A 1 69 ? -11.768 -8.797 8.521 1.00 90.06 69 ARG A C 1
ATOM 543 O O . ARG A 1 69 ? -12.465 -7.986 7.928 1.00 90.06 69 ARG A O 1
ATOM 550 N N . CYS A 1 70 ? -10.439 -8.737 8.551 1.00 92.50 70 CYS A N 1
ATOM 551 C CA . CYS A 1 70 ? -9.641 -7.781 7.789 1.00 92.50 70 CYS A 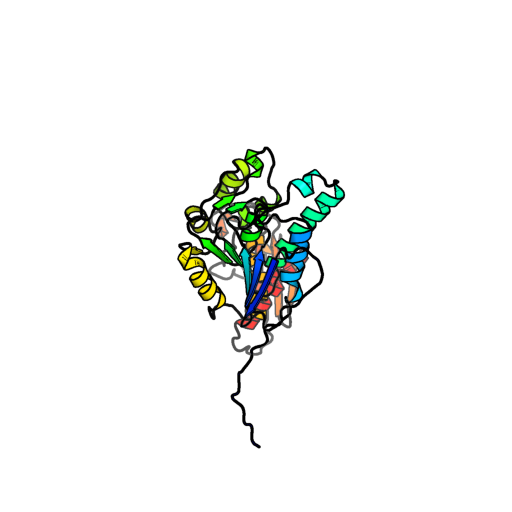CA 1
ATOM 552 C C . CYS A 1 70 ? -8.184 -8.225 7.670 1.00 92.50 70 CYS A C 1
ATOM 554 O O . CYS A 1 70 ? -7.702 -9.091 8.411 1.00 92.50 70 CYS A O 1
ATOM 556 N N . ILE A 1 71 ? -7.488 -7.592 6.731 1.00 96.19 71 ILE A N 1
ATOM 557 C CA . ILE A 1 71 ? -6.048 -7.713 6.540 1.00 96.19 71 ILE A CA 1
ATOM 558 C C . ILE A 1 71 ? -5.421 -6.353 6.823 1.00 96.19 71 ILE A C 1
ATOM 560 O O . ILE A 1 71 ? -5.902 -5.335 6.335 1.00 96.19 71 ILE A O 1
ATOM 564 N N . VAL A 1 72 ? -4.326 -6.331 7.573 1.00 97.69 72 VAL A N 1
ATOM 565 C CA . VAL A 1 72 ? -3.546 -5.120 7.832 1.00 97.69 72 VAL A CA 1
ATOM 566 C C . VAL A 1 72 ? -2.157 -5.286 7.251 1.00 97.69 72 VAL A C 1
ATOM 568 O O . VAL A 1 72 ? -1.413 -6.186 7.639 1.00 97.69 72 VAL A O 1
ATOM 571 N N . LEU A 1 73 ? -1.817 -4.415 6.308 1.00 98.56 73 LEU A N 1
ATOM 572 C CA . LEU A 1 73 ? -0.506 -4.323 5.685 1.00 98.56 73 LEU A CA 1
ATOM 573 C C . LEU A 1 73 ? 0.294 -3.220 6.368 1.00 98.56 73 LEU A C 1
ATOM 575 O O . LEU A 1 73 ? -0.078 -2.049 6.325 1.00 98.56 73 LEU A O 1
ATOM 579 N N . GLN A 1 74 ? 1.419 -3.585 6.965 1.00 98.50 74 GLN A N 1
ATOM 580 C CA . GLN A 1 74 ? 2.320 -2.656 7.644 1.00 98.50 74 GLN A CA 1
ATOM 581 C C . GLN A 1 74 ? 3.780 -2.994 7.333 1.00 98.50 74 GLN A C 1
ATOM 583 O O . GLN A 1 74 ? 4.067 -3.897 6.548 1.00 98.50 74 GLN A O 1
ATOM 588 N N . SER A 1 75 ? 4.730 -2.279 7.930 1.00 98.44 75 SER A N 1
ATOM 589 C CA . SER A 1 75 ? 6.149 -2.436 7.606 1.00 98.44 75 SER A CA 1
ATOM 590 C C . SER A 1 75 ? 7.064 -2.246 8.805 1.00 98.44 75 SER A C 1
ATOM 592 O O . SER A 1 75 ? 6.860 -1.336 9.605 1.00 98.44 75 SER A O 1
ATOM 594 N N . ASN A 1 76 ? 8.152 -3.009 8.840 1.00 97.69 76 ASN A N 1
ATOM 595 C CA . ASN A 1 76 ? 9.295 -2.730 9.697 1.00 97.69 76 ASN A CA 1
ATOM 596 C C . ASN A 1 76 ? 10.269 -1.760 9.016 1.00 97.69 76 ASN A C 1
ATOM 598 O O . ASN A 1 76 ? 10.601 -1.903 7.835 1.00 97.69 76 ASN A O 1
ATOM 602 N N . GLY A 1 77 ? 10.813 -0.832 9.805 1.00 96.00 77 GLY A N 1
ATOM 603 C CA . GLY A 1 77 ? 11.784 0.165 9.357 1.00 96.00 77 GLY A CA 1
ATOM 604 C C . GLY A 1 77 ? 11.149 1.481 8.885 1.00 96.00 77 GLY A C 1
ATOM 605 O O . GLY A 1 77 ? 9.936 1.643 8.938 1.00 96.00 77 GLY A O 1
ATOM 606 N N . PRO A 1 78 ? 11.969 2.445 8.430 1.00 96.38 78 PRO A N 1
ATOM 607 C CA . PRO A 1 78 ? 11.529 3.822 8.165 1.00 96.38 78 PRO A CA 1
ATOM 608 C C . PRO A 1 78 ? 10.812 4.018 6.816 1.00 96.38 78 PRO A C 1
ATOM 610 O O . PRO A 1 78 ? 10.459 5.140 6.449 1.00 96.38 78 PRO A O 1
ATOM 613 N N . VAL A 1 79 ? 10.673 2.956 6.023 1.00 98.38 79 VAL A N 1
ATOM 614 C CA . VAL A 1 79 ? 10.090 2.993 4.679 1.00 98.38 79 VAL A CA 1
ATOM 615 C C . VAL A 1 79 ? 9.048 1.895 4.608 1.00 98.38 79 VAL A C 1
ATOM 617 O O . VAL A 1 79 ? 9.392 0.727 4.781 1.00 98.38 79 VAL A O 1
ATOM 620 N N . PHE A 1 80 ? 7.808 2.271 4.304 1.00 98.69 80 PHE A N 1
ATOM 621 C CA . PHE A 1 80 ? 6.730 1.323 4.066 1.00 98.69 80 PHE A CA 1
ATOM 622 C C . PHE A 1 80 ? 7.084 0.402 2.905 1.00 98.69 80 PHE A C 1
ATOM 624 O O . PHE A 1 80 ? 7.247 -0.800 3.087 1.00 98.69 80 PHE A O 1
ATOM 631 N N . SER A 1 81 ? 7.324 0.989 1.734 1.00 98.50 81 SER A N 1
ATOM 632 C CA . SER A 1 81 ? 7.936 0.307 0.597 1.00 98.50 81 SER A CA 1
ATOM 633 C C . SER A 1 81 ? 8.511 1.323 -0.383 1.00 98.50 81 SER A C 1
ATOM 635 O O . SER A 1 81 ? 7.890 2.349 -0.671 1.00 98.50 81 SER A O 1
ATOM 637 N N . SER A 1 82 ? 9.698 1.038 -0.920 1.00 96.19 82 SER A N 1
ATOM 638 C CA . SER A 1 82 ? 10.317 1.840 -1.981 1.00 96.19 82 SER A CA 1
ATOM 639 C C . SER A 1 82 ? 9.796 1.532 -3.392 1.00 96.19 82 SER A C 1
ATOM 641 O O . SER A 1 82 ? 10.281 2.132 -4.349 1.00 96.19 82 SER A O 1
ATOM 643 N N . GLY A 1 83 ? 8.849 0.599 -3.544 1.00 94.50 83 GLY A N 1
ATOM 644 C CA . GLY A 1 83 ? 8.423 0.079 -4.845 1.00 94.50 83 GLY A CA 1
ATOM 645 C C . GLY A 1 83 ? 9.352 -1.022 -5.355 1.00 94.50 83 GLY A C 1
ATOM 646 O O . GLY A 1 83 ? 9.983 -1.697 -4.550 1.00 94.50 83 GLY A O 1
ATOM 647 N N . HIS A 1 84 ? 9.416 -1.238 -6.671 1.00 93.38 84 HIS A N 1
ATOM 648 C CA . HIS A 1 84 ? 10.180 -2.346 -7.262 1.00 93.38 84 HIS A CA 1
ATOM 649 C C . HIS A 1 84 ? 11.663 -2.367 -6.852 1.00 93.38 84 HIS A C 1
ATOM 651 O O . HIS A 1 84 ? 12.293 -1.318 -6.689 1.00 93.38 84 HIS A O 1
ATOM 657 N N . ASP A 1 85 ? 12.242 -3.568 -6.731 1.00 93.88 85 ASP A N 1
ATOM 658 C CA . ASP A 1 85 ? 13.692 -3.725 -6.567 1.00 93.88 85 ASP A CA 1
ATOM 659 C C . ASP A 1 85 ? 14.391 -3.349 -7.885 1.00 93.88 85 ASP A C 1
ATOM 661 O O . ASP A 1 85 ? 14.434 -4.116 -8.845 1.00 93.88 85 ASP A O 1
ATOM 665 N N . LEU A 1 86 ? 14.938 -2.133 -7.940 1.00 89.31 86 LEU A N 1
ATOM 666 C CA . LEU A 1 86 ? 15.600 -1.616 -9.140 1.00 89.31 86 LEU A CA 1
ATOM 667 C C . LEU A 1 86 ? 16.821 -2.449 -9.550 1.00 89.31 86 LEU A C 1
ATOM 669 O O . LEU A 1 86 ? 17.133 -2.503 -10.737 1.00 89.31 86 LEU A O 1
ATOM 673 N N . LYS A 1 87 ? 17.506 -3.113 -8.605 1.00 90.81 87 LYS A N 1
ATOM 674 C CA . LYS A 1 87 ? 18.631 -3.999 -8.941 1.00 90.81 87 LYS A CA 1
ATOM 675 C C . LYS A 1 87 ? 18.133 -5.261 -9.634 1.00 90.81 87 LYS A C 1
ATOM 677 O O . LYS A 1 87 ? 18.776 -5.723 -10.569 1.00 90.81 87 LYS A O 1
ATOM 682 N N . GLU A 1 88 ? 17.004 -5.805 -9.189 1.00 92.12 88 GLU A N 1
ATOM 683 C CA . GLU A 1 88 ? 16.358 -6.944 -9.846 1.00 92.12 88 GLU A CA 1
ATOM 684 C C . GLU A 1 88 ? 15.905 -6.565 -11.258 1.00 92.12 88 GLU A C 1
ATOM 686 O O . GLU A 1 88 ? 16.268 -7.249 -12.210 1.00 92.12 88 GLU A O 1
ATOM 691 N N . LEU A 1 89 ? 15.219 -5.428 -11.423 1.00 87.44 89 LEU A N 1
ATOM 692 C CA . LEU A 1 89 ? 14.777 -4.959 -12.741 1.00 87.44 89 LEU A CA 1
ATOM 693 C C . LEU A 1 89 ? 15.943 -4.688 -13.702 1.00 87.44 89 LEU A C 1
ATOM 695 O O . LEU A 1 89 ? 15.852 -5.030 -14.880 1.00 87.44 89 LEU A O 1
ATOM 699 N N . TYR A 1 90 ? 17.032 -4.088 -13.216 1.00 89.00 90 TYR A N 1
ATOM 700 C CA . TYR A 1 90 ? 18.206 -3.780 -14.037 1.00 89.00 90 TYR A CA 1
ATOM 701 C C . TYR A 1 90 ? 18.921 -5.043 -14.536 1.00 89.00 90 TYR A C 1
ATOM 703 O O . TYR A 1 90 ? 19.375 -5.082 -15.675 1.00 89.00 90 TYR A O 1
ATOM 711 N N . ASN A 1 91 ? 18.993 -6.082 -13.701 1.00 92.50 91 ASN A N 1
ATOM 712 C CA . ASN A 1 91 ? 19.675 -7.337 -14.028 1.00 92.50 91 ASN A CA 1
ATOM 713 C C . ASN A 1 91 ? 18.786 -8.351 -14.771 1.00 92.50 91 ASN A C 1
ATOM 715 O O . ASN A 1 91 ? 19.264 -9.424 -15.132 1.00 92.50 91 ASN A O 1
ATOM 719 N N . SER A 1 92 ? 17.504 -8.038 -14.967 1.00 88.50 92 SER A N 1
ATOM 720 C CA . SER A 1 92 ? 16.522 -8.924 -15.593 1.00 88.50 92 SER A CA 1
ATOM 721 C C . SER A 1 92 ? 16.410 -8.688 -17.098 1.00 88.50 92 SER A C 1
ATOM 723 O O . SER A 1 92 ? 16.507 -7.551 -17.575 1.00 88.50 92 SER A O 1
ATOM 725 N N . ASP A 1 93 ? 16.133 -9.756 -17.848 1.00 92.94 93 ASP A N 1
ATOM 726 C CA . ASP A 1 93 ? 15.735 -9.645 -19.250 1.00 92.94 93 ASP A CA 1
ATOM 727 C C . ASP A 1 93 ? 14.315 -9.060 -19.394 1.00 92.94 93 ASP A C 1
ATOM 729 O O . ASP A 1 93 ? 13.596 -8.828 -18.418 1.00 92.94 93 ASP A O 1
ATOM 733 N N . GLN A 1 94 ? 13.911 -8.771 -20.633 1.00 87.50 94 GLN A N 1
ATOM 734 C CA . GLN A 1 94 ? 12.610 -8.162 -20.922 1.00 87.50 94 GLN A CA 1
ATOM 735 C C . GLN A 1 94 ? 11.442 -8.996 -20.378 1.00 87.50 94 GLN A C 1
ATOM 737 O O . GLN A 1 94 ? 10.554 -8.447 -19.728 1.00 87.50 94 GLN A O 1
ATOM 742 N N . LYS A 1 95 ? 11.475 -10.313 -20.604 1.00 93.06 95 LYS A N 1
ATOM 743 C CA . LYS A 1 95 ? 10.413 -11.237 -20.202 1.00 93.06 95 LYS A CA 1
ATOM 744 C C . LYS A 1 95 ? 10.254 -11.275 -18.681 1.00 93.06 95 LYS A C 1
ATOM 746 O O . LYS A 1 95 ? 9.147 -11.139 -18.172 1.00 93.06 95 LYS A O 1
ATOM 751 N N . THR A 1 96 ? 11.361 -11.374 -17.953 1.00 90.25 96 THR A N 1
ATOM 752 C CA . THR A 1 96 ? 11.367 -11.392 -16.485 1.00 90.25 96 THR A CA 1
ATOM 753 C C . THR A 1 96 ? 10.840 -10.072 -15.918 1.00 90.25 96 THR A C 1
ATOM 755 O O . THR A 1 96 ? 10.051 -10.068 -14.974 1.00 90.25 96 THR A O 1
ATOM 758 N N . ARG A 1 97 ? 11.204 -8.925 -16.514 1.00 86.81 97 ARG A N 1
ATOM 759 C CA . ARG A 1 97 ? 10.638 -7.624 -16.112 1.00 86.81 97 ARG A CA 1
ATOM 760 C C . ARG A 1 97 ? 9.122 -7.588 -16.292 1.00 86.81 97 ARG A C 1
ATOM 762 O O . ARG A 1 97 ? 8.419 -7.152 -15.385 1.00 86.81 97 ARG A O 1
ATOM 769 N N . GLU A 1 98 ? 8.620 -8.041 -17.437 1.00 85.31 98 GLU A N 1
ATOM 770 C CA . GLU A 1 98 ? 7.181 -8.107 -17.720 1.00 85.31 98 GLU A CA 1
ATOM 771 C C . GLU A 1 98 ? 6.445 -9.002 -16.716 1.00 85.31 98 GLU A C 1
ATOM 773 O O . GLU A 1 98 ? 5.394 -8.610 -16.207 1.00 85.31 98 GLU A O 1
ATOM 778 N N . GLU A 1 99 ? 7.020 -10.150 -16.356 1.00 90.75 99 GLU A N 1
ATOM 779 C CA . GLU A 1 99 ? 6.483 -11.049 -15.328 1.00 90.75 99 GLU A CA 1
ATOM 780 C C . GLU A 1 99 ? 6.418 -10.374 -13.948 1.00 90.75 99 GLU A C 1
ATOM 782 O O . GLU A 1 99 ? 5.382 -10.450 -13.283 1.00 90.75 99 GLU A O 1
ATOM 787 N N . ILE A 1 100 ? 7.453 -9.627 -13.544 1.00 89.12 100 ILE A N 1
ATOM 788 C CA . ILE A 1 100 ? 7.462 -8.863 -12.282 1.00 89.12 100 ILE A CA 1
ATOM 789 C C . ILE A 1 100 ? 6.367 -7.784 -12.275 1.00 89.12 100 ILE A C 1
ATOM 791 O O . ILE A 1 100 ? 5.636 -7.638 -11.290 1.00 89.12 100 ILE A O 1
ATOM 795 N N . PHE A 1 101 ? 6.217 -7.020 -13.363 1.00 87.19 101 PHE A N 1
ATOM 796 C CA . PHE A 1 101 ? 5.170 -5.994 -13.468 1.00 87.19 101 PHE A CA 1
ATOM 797 C C . PHE A 1 101 ? 3.763 -6.598 -13.502 1.00 87.19 101 PHE A C 1
ATOM 799 O O . PHE A 1 101 ? 2.841 -6.049 -12.883 1.00 87.19 101 PHE A O 1
ATOM 806 N N . LYS A 1 102 ? 3.592 -7.736 -14.183 1.00 88.44 102 LYS A N 1
ATOM 807 C CA . LYS A 1 102 ? 2.337 -8.490 -14.207 1.00 88.44 102 LYS A CA 1
ATOM 808 C C . LYS A 1 102 ? 1.973 -8.969 -12.805 1.00 88.44 102 LYS A C 1
ATOM 810 O O . LYS A 1 102 ? 0.882 -8.659 -12.339 1.00 88.44 102 LYS A O 1
ATOM 815 N N . LYS A 1 103 ? 2.908 -9.610 -12.102 1.00 93.00 103 LYS A N 1
ATOM 816 C CA . LYS A 1 103 ? 2.724 -10.087 -10.726 1.00 93.00 103 LYS A CA 1
ATOM 817 C C . LYS A 1 103 ? 2.360 -8.949 -9.772 1.00 93.00 103 LYS A C 1
ATOM 819 O O . LYS A 1 103 ? 1.419 -9.058 -8.992 1.00 93.00 103 LYS A O 1
ATOM 824 N N . CYS A 1 104 ? 3.057 -7.817 -9.872 1.00 93.19 104 CYS A N 1
ATOM 825 C CA . CYS A 1 104 ? 2.720 -6.616 -9.109 1.00 93.19 104 CYS A CA 1
ATOM 826 C C . CYS A 1 104 ? 1.277 -6.171 -9.385 1.00 93.19 104 CYS A C 1
ATOM 828 O O . CYS A 1 104 ? 0.510 -5.941 -8.457 1.00 93.19 104 CYS A O 1
ATOM 830 N N . SER A 1 105 ? 0.870 -6.124 -10.654 1.00 88.31 105 SER A N 1
ATOM 831 C CA . SER A 1 105 ? -0.500 -5.761 -11.035 1.00 88.31 105 SER A CA 1
ATOM 832 C C . SER A 1 105 ? -1.542 -6.748 -10.498 1.00 88.31 105 SER A C 1
ATOM 834 O O . SER A 1 105 ? -2.584 -6.311 -10.011 1.00 88.31 105 SER A O 1
ATOM 836 N N . GLU A 1 106 ? -1.259 -8.052 -10.534 1.00 90.94 106 GLU A N 1
ATOM 837 C CA . GLU A 1 106 ? -2.113 -9.112 -9.982 1.00 90.94 106 GLU A CA 1
ATOM 838 C C . GLU A 1 106 ? -2.325 -8.934 -8.475 1.00 90.94 106 GLU A C 1
ATOM 840 O O . GLU A 1 106 ? -3.471 -8.934 -8.029 1.00 90.94 106 GLU A O 1
ATOM 845 N N . VAL A 1 107 ? -1.266 -8.665 -7.702 1.00 95.75 107 VAL A N 1
ATOM 846 C CA . VAL A 1 107 ? -1.375 -8.372 -6.259 1.00 95.75 107 VAL A CA 1
ATOM 847 C C . VAL A 1 107 ? -2.254 -7.141 -6.009 1.00 95.75 107 VAL A C 1
ATOM 849 O O . VAL A 1 107 ? -3.174 -7.181 -5.194 1.00 95.75 107 VAL A O 1
ATOM 852 N N . MET A 1 108 ? -2.034 -6.050 -6.744 1.00 92.50 108 MET A N 1
ATOM 853 C CA . MET A 1 108 ? -2.766 -4.785 -6.558 1.00 92.50 108 MET A CA 1
ATOM 854 C C . MET A 1 108 ? -4.247 -4.895 -6.951 1.00 92.50 108 MET A C 1
ATOM 856 O O . MET A 1 108 ? -5.119 -4.254 -6.362 1.00 92.50 108 MET A O 1
ATOM 860 N N . VAL A 1 109 ? -4.557 -5.690 -7.977 1.00 88.31 109 VAL A N 1
ATOM 861 C CA . VAL A 1 109 ? -5.938 -6.021 -8.357 1.00 88.31 109 VAL A CA 1
ATOM 862 C C . VAL A 1 109 ? -6.561 -6.964 -7.330 1.00 88.31 109 VAL A C 1
ATOM 864 O O . VAL A 1 109 ? -7.696 -6.737 -6.918 1.00 88.31 109 VAL A O 1
ATOM 867 N N . GLY A 1 110 ? -5.822 -7.971 -6.870 1.00 89.94 110 GLY A N 1
ATOM 868 C CA . GLY A 1 110 ? -6.285 -8.939 -5.882 1.00 89.94 110 GLY A CA 1
ATOM 869 C C . GLY A 1 110 ? -6.676 -8.292 -4.553 1.00 89.94 110 GLY A C 1
ATOM 870 O O . GLY A 1 110 ? -7.718 -8.640 -4.007 1.00 89.94 110 GLY A O 1
ATOM 871 N N . ILE A 1 111 ? -5.922 -7.295 -4.073 1.00 93.12 111 ILE A N 1
ATOM 872 C CA . ILE A 1 111 ? -6.258 -6.529 -2.854 1.00 93.12 111 ILE A CA 1
ATOM 873 C C . ILE A 1 111 ? -7.675 -5.939 -2.935 1.00 93.12 111 ILE A C 1
ATOM 875 O O . ILE A 1 111 ? -8.462 -6.065 -1.995 1.00 93.12 111 ILE A O 1
ATOM 879 N N . ARG A 1 112 ? -8.036 -5.369 -4.089 1.00 85.50 112 ARG A N 1
ATOM 880 C CA . ARG A 1 112 ? -9.370 -4.791 -4.323 1.00 85.50 112 ARG A CA 1
ATOM 881 C C . ARG A 1 112 ? -10.478 -5.844 -4.415 1.00 85.50 112 ARG A C 1
ATOM 883 O O . ARG A 1 112 ? -11.631 -5.528 -4.150 1.00 85.50 112 ARG A O 1
ATOM 890 N N . ASN A 1 113 ? -10.130 -7.088 -4.745 1.00 85.25 113 ASN A N 1
ATOM 891 C CA . ASN A 1 113 ? -11.077 -8.190 -4.932 1.00 85.25 113 ASN A CA 1
ATOM 892 C C . ASN A 1 113 ? -11.227 -9.099 -3.700 1.00 85.25 113 ASN A C 1
ATOM 894 O O . ASN A 1 113 ? -12.138 -9.928 -3.659 1.00 85.25 113 ASN A O 1
ATOM 898 N N . VAL A 1 114 ? -10.345 -8.983 -2.704 1.00 88.38 114 VAL A N 1
ATOM 899 C CA . VAL A 1 114 ? -10.458 -9.739 -1.450 1.00 88.38 114 VAL A CA 1
ATOM 900 C C . VAL A 1 114 ? -11.747 -9.345 -0.714 1.00 88.38 114 VAL A C 1
ATOM 902 O O . VAL A 1 114 ? -12.046 -8.154 -0.611 1.00 88.38 114 VAL A O 1
ATOM 905 N N . PRO A 1 115 ? -12.514 -10.315 -0.172 1.00 85.38 115 PRO A N 1
ATOM 906 C CA . PRO A 1 115 ? -13.844 -10.068 0.396 1.00 85.38 115 PRO A CA 1
ATOM 907 C C . PRO A 1 115 ? -13.827 -9.371 1.761 1.00 85.38 115 PRO A C 1
ATOM 909 O O . PRO A 1 115 ? -14.888 -9.083 2.306 1.00 85.38 115 PRO A O 1
ATOM 912 N N . VAL A 1 116 ? -12.647 -9.104 2.320 1.00 88.75 116 VAL A N 1
ATOM 913 C CA . VAL A 1 116 ? -12.461 -8.372 3.578 1.00 88.75 116 VAL A CA 1
ATOM 914 C C . VAL A 1 116 ? -11.729 -7.049 3.332 1.00 88.75 116 VAL A C 1
ATOM 916 O O . VAL A 1 116 ? -11.012 -6.930 2.333 1.00 88.75 116 VAL A O 1
ATOM 919 N N . PRO A 1 117 ? -11.871 -6.050 4.216 1.00 91.56 117 PRO A N 1
ATOM 920 C CA . PRO A 1 117 ? -11.105 -4.817 4.114 1.00 91.56 117 PRO A CA 1
ATOM 921 C C . PRO A 1 117 ? -9.603 -5.076 4.245 1.00 91.56 117 PRO A C 1
ATOM 923 O O . PRO A 1 117 ? -9.164 -5.845 5.107 1.00 91.56 117 PRO A O 1
ATOM 926 N N . VAL A 1 118 ? -8.821 -4.383 3.426 1.00 95.69 118 VAL A N 1
ATOM 927 C CA . VAL A 1 118 ? -7.365 -4.318 3.508 1.00 95.69 118 VAL A CA 1
ATOM 928 C C . VAL A 1 118 ? -6.971 -2.917 3.965 1.00 95.69 118 VAL A C 1
ATOM 930 O O . VAL A 1 118 ? -7.265 -1.927 3.294 1.00 95.69 118 VAL A O 1
ATOM 933 N N . ILE A 1 119 ? -6.319 -2.836 5.122 1.00 97.50 119 ILE A N 1
ATOM 934 C CA . ILE A 1 119 ? -5.872 -1.592 5.751 1.00 97.50 119 ILE A CA 1
ATOM 935 C C . ILE A 1 119 ? -4.363 -1.450 5.540 1.00 97.50 119 ILE A C 1
ATOM 937 O O . ILE A 1 119 ? -3.597 -2.286 6.012 1.00 97.50 119 ILE A O 1
ATOM 941 N N . ALA A 1 120 ? -3.914 -0.384 4.881 1.00 98.69 120 ALA A N 1
ATOM 942 C CA . ALA A 1 120 ? -2.505 0.000 4.874 1.00 98.69 120 ALA A CA 1
ATOM 943 C C . ALA A 1 120 ? -2.185 0.870 6.097 1.00 98.69 120 ALA A C 1
ATOM 945 O O . ALA A 1 120 ? -2.837 1.889 6.322 1.00 98.69 120 ALA A O 1
ATOM 946 N N . VAL A 1 121 ? -1.151 0.506 6.853 1.00 98.69 121 VAL A N 1
ATOM 947 C CA . VAL A 1 121 ? -0.624 1.283 7.982 1.00 98.69 121 VAL A CA 1
ATOM 948 C C . VAL A 1 121 ? 0.770 1.774 7.616 1.00 98.69 121 VAL A C 1
ATOM 950 O O . VAL A 1 121 ? 1.745 1.017 7.582 1.00 98.69 121 VAL A O 1
ATOM 953 N N . VAL A 1 122 ? 0.857 3.059 7.289 1.00 98.75 122 VAL A N 1
ATOM 954 C CA . VAL A 1 122 ? 2.054 3.682 6.729 1.00 98.75 122 VAL A CA 1
ATOM 955 C C . VAL A 1 122 ? 2.759 4.482 7.813 1.00 98.75 122 VAL A C 1
ATOM 957 O O . VAL A 1 122 ? 2.236 5.470 8.323 1.00 98.75 122 VAL A O 1
ATOM 960 N N . ASN A 1 123 ? 3.984 4.073 8.137 1.00 98.06 123 ASN A N 1
ATOM 961 C CA . ASN A 1 123 ? 4.876 4.854 8.981 1.00 98.06 123 ASN A CA 1
ATOM 962 C C . ASN A 1 123 ? 6.159 5.198 8.218 1.00 98.06 123 ASN A C 1
ATOM 964 O O . ASN A 1 123 ? 7.098 4.404 8.164 1.00 98.06 123 ASN A O 1
ATOM 968 N N . GLY A 1 124 ? 6.196 6.383 7.606 1.00 97.75 124 GLY A N 1
ATOM 969 C CA . GLY A 1 124 ? 7.331 6.855 6.812 1.00 97.75 124 GLY A CA 1
ATOM 970 C C . GLY A 1 124 ? 7.029 6.909 5.315 1.00 97.75 124 GLY A C 1
ATOM 971 O O . GLY A 1 124 ? 5.971 7.378 4.903 1.00 97.75 124 GLY A O 1
ATOM 972 N N . LEU A 1 125 ? 7.985 6.505 4.477 1.00 98.44 125 LEU A N 1
ATOM 973 C CA . LEU A 1 125 ? 7.884 6.698 3.024 1.00 98.44 125 LEU A CA 1
ATOM 974 C C . LEU A 1 125 ? 7.208 5.514 2.314 1.00 98.44 125 LEU A C 1
ATOM 976 O O . LEU A 1 125 ? 7.667 4.380 2.439 1.00 98.44 125 LEU A O 1
ATOM 980 N N . ALA A 1 126 ? 6.213 5.794 1.474 1.00 98.38 126 ALA A N 1
ATOM 981 C CA . ALA A 1 126 ? 5.701 4.889 0.446 1.00 98.38 126 ALA A CA 1
ATOM 982 C C . ALA A 1 126 ? 5.993 5.481 -0.943 1.00 98.38 126 ALA A C 1
ATOM 984 O O . ALA A 1 126 ? 5.484 6.544 -1.300 1.00 98.38 126 ALA A O 1
ATOM 985 N N . ALA A 1 127 ? 6.839 4.822 -1.734 1.00 95.50 127 ALA A N 1
ATOM 986 C CA . ALA A 1 127 ? 7.318 5.351 -3.012 1.00 95.50 127 ALA A CA 1
ATOM 987 C C . ALA A 1 127 ? 7.050 4.395 -4.178 1.00 95.50 127 ALA A C 1
ATOM 989 O O . ALA A 1 127 ? 7.068 3.178 -4.010 1.00 95.50 127 ALA A O 1
ATOM 990 N N . ALA A 1 128 ? 6.831 4.951 -5.372 1.00 92.69 128 ALA A N 1
ATOM 991 C CA . ALA A 1 128 ? 6.585 4.210 -6.609 1.00 92.69 128 ALA A CA 1
ATOM 992 C C . ALA A 1 128 ? 5.487 3.140 -6.421 1.00 92.69 128 ALA A C 1
ATOM 994 O O . ALA A 1 128 ? 4.396 3.462 -5.954 1.00 92.69 128 ALA A O 1
ATOM 995 N N . ALA A 1 129 ? 5.756 1.869 -6.734 1.00 93.50 129 ALA A N 1
ATOM 996 C CA . ALA A 1 129 ? 4.802 0.776 -6.517 1.00 93.50 129 ALA A CA 1
ATOM 997 C C . ALA A 1 129 ? 4.440 0.554 -5.026 1.00 93.50 129 ALA A C 1
ATOM 999 O O . ALA A 1 129 ? 3.390 0.004 -4.722 1.00 93.50 129 ALA A O 1
ATOM 1000 N N . GLY A 1 13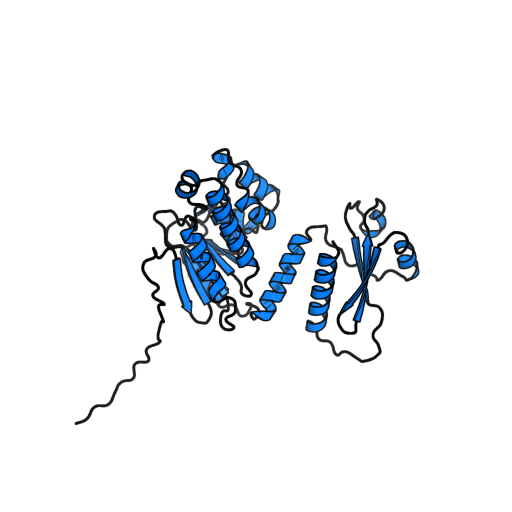0 ? 5.238 1.050 -4.075 1.00 97.25 130 GLY A N 1
ATOM 1001 C CA . GLY A 1 130 ? 4.851 1.113 -2.664 1.00 97.25 130 GLY A CA 1
ATOM 1002 C C . GLY A 1 130 ? 3.728 2.123 -2.402 1.00 97.25 130 GLY A C 1
ATOM 1003 O O . GLY A 1 130 ? 2.830 1.853 -1.615 1.00 97.25 130 GLY A O 1
ATOM 1004 N N . CYS A 1 131 ? 3.725 3.258 -3.108 1.00 96.75 131 CYS A N 1
ATOM 1005 C CA . CYS A 1 131 ? 2.613 4.217 -3.084 1.00 96.75 131 CYS A CA 1
ATOM 1006 C C . CYS A 1 131 ? 1.362 3.632 -3.765 1.00 96.75 131 CYS A C 1
ATOM 1008 O O . CYS A 1 131 ? 0.248 3.794 -3.276 1.00 96.75 131 CYS A O 1
ATOM 1010 N N . GLN A 1 132 ? 1.551 2.873 -4.851 1.00 95.75 132 GLN A N 1
ATOM 1011 C CA . GLN A 1 132 ? 0.474 2.105 -5.482 1.00 95.75 132 GLN A CA 1
ATOM 1012 C C . GLN A 1 132 ? -0.158 1.091 -4.522 1.00 95.75 132 GLN A C 1
ATOM 1014 O O . GLN A 1 132 ? -1.378 0.948 -4.532 1.00 95.75 132 GLN A O 1
ATOM 1019 N N . LEU A 1 133 ? 0.654 0.409 -3.705 1.00 97.88 133 LEU A N 1
ATOM 1020 C CA . LEU A 1 133 ? 0.174 -0.553 -2.713 1.00 97.88 133 LEU A CA 1
ATOM 1021 C C . LEU A 1 133 ? -0.780 0.109 -1.720 1.00 97.88 133 LEU A C 1
ATOM 1023 O O . LEU A 1 133 ? -1.882 -0.389 -1.514 1.00 97.88 133 LEU A O 1
ATOM 1027 N N . VAL A 1 134 ? -0.391 1.271 -1.190 1.00 98.31 134 VAL A N 1
ATOM 1028 C CA . VAL A 1 134 ? -1.245 2.089 -0.315 1.00 98.31 134 VAL A CA 1
ATOM 1029 C C . VAL A 1 134 ? -2.538 2.474 -1.036 1.00 98.31 134 VAL A C 1
ATOM 1031 O O . VAL A 1 134 ? -3.621 2.174 -0.552 1.00 98.31 134 VAL A O 1
ATOM 1034 N N . ALA A 1 135 ? -2.432 3.050 -2.236 1.00 95.88 135 ALA A N 1
ATOM 1035 C CA . ALA A 1 135 ? -3.582 3.497 -3.026 1.00 95.88 135 ALA A CA 1
ATOM 1036 C C . ALA A 1 135 ? -4.504 2.358 -3.515 1.00 95.88 135 ALA A C 1
ATOM 1038 O O . ALA A 1 135 ? -5.582 2.628 -4.046 1.00 95.88 135 ALA A O 1
ATOM 1039 N N . SER A 1 136 ? -4.072 1.099 -3.404 1.00 95.56 136 SER A N 1
ATOM 1040 C CA . SER A 1 136 ? -4.877 -0.078 -3.751 1.00 95.56 136 SER A CA 1
ATOM 1041 C C . SER A 1 136 ? -5.606 -0.672 -2.545 1.00 95.56 136 SER A C 1
ATOM 1043 O O . SER A 1 136 ? -6.512 -1.475 -2.750 1.00 95.56 136 SER A O 1
ATOM 1045 N N . CYS A 1 137 ? -5.219 -0.301 -1.319 1.00 96.38 137 CYS A N 1
ATOM 1046 C CA . CYS A 1 137 ? -5.889 -0.715 -0.088 1.00 96.38 137 CYS A CA 1
ATOM 1047 C C . CYS A 1 137 ? -7.191 0.070 0.121 1.00 96.38 137 CYS A C 1
ATOM 1049 O O . CYS A 1 137 ? -7.333 1.195 -0.354 1.00 96.38 137 CYS A O 1
ATOM 1051 N N . ASP A 1 138 ? -8.132 -0.511 0.863 1.00 92.69 138 ASP A N 1
ATOM 1052 C CA . ASP A 1 138 ? -9.458 0.082 1.089 1.00 92.69 138 ASP A CA 1
ATOM 1053 C C . ASP A 1 138 ? -9.411 1.246 2.074 1.00 92.69 138 ASP A C 1
ATOM 1055 O O . ASP A 1 138 ? -10.141 2.229 1.951 1.00 92.69 138 ASP A O 1
ATOM 1059 N N . ILE A 1 139 ? -8.552 1.109 3.083 1.00 94.81 139 ILE A N 1
ATOM 1060 C CA . ILE A 1 139 ? -8.321 2.100 4.126 1.00 94.81 139 ILE A CA 1
ATOM 1061 C C . ILE A 1 139 ? -6.817 2.301 4.230 1.00 94.81 139 ILE A C 1
ATOM 1063 O O . ILE A 1 139 ? -6.052 1.339 4.221 1.00 94.81 139 ILE A O 1
ATOM 1067 N N . SER A 1 140 ? -6.389 3.551 4.362 1.00 97.88 140 SER A N 1
ATOM 1068 C CA . SER A 1 140 ? -4.988 3.883 4.608 1.00 97.88 140 SER A CA 1
ATOM 1069 C C . SER A 1 140 ? -4.869 4.797 5.821 1.00 97.88 140 SER A C 1
ATOM 1071 O O . SER A 1 140 ? -5.436 5.891 5.847 1.00 97.88 140 SER A O 1
ATOM 1073 N N . ILE A 1 141 ? -4.128 4.350 6.826 1.00 98.50 141 ILE A N 1
ATOM 1074 C CA . ILE A 1 141 ? -3.810 5.091 8.047 1.00 98.50 141 ILE A CA 1
ATOM 1075 C C . ILE A 1 141 ? -2.328 5.431 7.979 1.00 98.50 141 ILE A C 1
ATOM 1077 O O . ILE A 1 141 ? -1.503 4.556 7.715 1.00 98.50 141 ILE A O 1
ATOM 1081 N N . ALA A 1 142 ? -1.974 6.691 8.199 1.00 98.69 142 ALA A N 1
ATOM 1082 C CA . ALA A 1 142 ? -0.587 7.122 8.128 1.00 98.69 142 ALA A CA 1
ATOM 1083 C C . ALA A 1 142 ? -0.175 7.961 9.336 1.00 98.69 142 ALA A C 1
ATOM 1085 O O . ALA A 1 142 ? -0.971 8.731 9.876 1.00 98.69 142 ALA A O 1
ATOM 1086 N N . SER A 1 143 ? 1.096 7.860 9.723 1.00 98.62 143 SER A N 1
ATOM 1087 C CA . SER A 1 143 ? 1.676 8.802 10.680 1.00 98.62 143 SER A CA 1
ATOM 1088 C C . SER A 1 143 ? 1.848 10.194 10.058 1.00 98.62 143 SER A C 1
ATOM 1090 O O . SER A 1 143 ? 2.062 10.321 8.850 1.00 98.62 143 SER A O 1
ATOM 1092 N N . SER A 1 144 ? 1.830 11.240 10.883 1.00 98.25 144 SER A N 1
ATOM 1093 C CA . SER A 1 144 ? 2.026 12.649 10.504 1.00 98.25 144 SER A CA 1
ATOM 1094 C C . SER A 1 144 ? 3.323 12.897 9.717 1.00 98.25 144 SER A C 1
ATOM 1096 O O . SER A 1 144 ? 3.376 13.777 8.857 1.00 98.25 144 SER A O 1
ATOM 1098 N N . LYS A 1 145 ? 4.357 12.075 9.946 1.00 97.69 145 LYS A N 1
ATOM 1099 C CA . LYS A 1 145 ? 5.645 12.116 9.230 1.00 97.69 145 LYS A CA 1
ATOM 1100 C C . LYS A 1 145 ? 5.662 11.385 7.882 1.00 97.69 145 LYS A C 1
ATOM 1102 O O . LYS A 1 145 ? 6.689 11.397 7.198 1.00 97.69 145 LYS A O 1
ATOM 1107 N N . SER A 1 146 ? 4.585 10.695 7.518 1.00 98.62 146 SER A N 1
ATOM 1108 C CA . SER A 1 146 ? 4.556 9.856 6.320 1.00 98.62 146 SER A CA 1
ATOM 1109 C C . SER A 1 146 ? 4.566 10.673 5.030 1.00 98.62 146 SER A C 1
ATOM 1111 O O . SER A 1 146 ? 4.099 11.813 4.975 1.00 98.62 146 SER A O 1
ATOM 1113 N N . GLN A 1 147 ? 5.125 10.082 3.976 1.00 98.38 147 GLN A N 1
ATOM 1114 C CA . GLN A 1 147 ? 5.253 10.704 2.659 1.00 98.38 147 GLN A CA 1
ATOM 1115 C C . GLN A 1 147 ? 4.925 9.700 1.558 1.00 98.38 147 GLN A C 1
ATOM 1117 O O . GLN A 1 147 ? 5.280 8.523 1.648 1.00 98.38 147 GLN A O 1
ATOM 1122 N N . PHE A 1 148 ? 4.305 10.190 0.489 1.00 98.12 148 PHE A N 1
ATOM 1123 C CA . PHE A 1 148 ? 3.858 9.402 -0.653 1.00 98.12 148 PHE A CA 1
ATOM 1124 C C . PHE A 1 148 ? 4.496 9.942 -1.925 1.00 98.12 148 PHE A C 1
ATOM 1126 O O . PHE A 1 148 ? 4.412 11.135 -2.203 1.00 98.12 148 PHE A O 1
ATOM 1133 N N . SER A 1 149 ? 5.164 9.088 -2.694 1.00 94.25 149 SER A N 1
ATOM 1134 C CA . SER A 1 149 ? 6.029 9.540 -3.787 1.00 94.25 149 SER A CA 1
ATOM 1135 C C . SER A 1 149 ? 5.840 8.734 -5.065 1.00 94.25 149 SER A C 1
ATOM 1137 O O . SER A 1 149 ? 5.704 7.510 -5.033 1.00 94.25 149 SER A O 1
ATOM 1139 N N . THR A 1 150 ? 5.912 9.414 -6.206 1.00 90.38 150 THR A N 1
ATOM 1140 C CA . THR A 1 150 ? 5.996 8.812 -7.545 1.00 90.38 150 THR A CA 1
ATOM 1141 C C . THR A 1 150 ? 7.259 9.320 -8.247 1.00 90.38 150 THR A C 1
ATOM 1143 O O . THR A 1 150 ? 7.164 10.121 -9.173 1.00 90.38 150 THR A O 1
ATOM 1146 N N . PRO A 1 151 ? 8.457 8.888 -7.811 1.00 85.75 151 PRO A N 1
ATOM 1147 C CA . PRO A 1 151 ? 9.715 9.582 -8.094 1.00 85.75 151 PRO A CA 1
ATOM 1148 C C . PRO A 1 151 ? 10.234 9.403 -9.526 1.00 85.75 151 PRO A C 1
ATOM 1150 O O . PRO A 1 151 ? 11.299 9.907 -9.843 1.00 85.75 151 PRO A O 1
ATOM 1153 N N . GLY A 1 152 ? 9.537 8.679 -10.405 1.00 79.62 152 GLY A N 1
ATOM 1154 C CA . GLY A 1 152 ? 10.046 8.379 -11.744 1.00 79.62 152 GLY A CA 1
ATOM 1155 C C . GLY A 1 152 ? 10.463 9.630 -12.515 1.00 79.62 152 GLY A C 1
ATOM 1156 O O . GLY A 1 152 ? 11.542 9.647 -13.104 1.00 79.62 152 GLY A O 1
ATOM 1157 N N . ALA A 1 153 ? 9.643 10.686 -12.490 1.00 76.69 153 ALA A N 1
ATOM 1158 C CA . ALA A 1 153 ? 9.912 11.883 -13.281 1.00 76.69 153 ALA A CA 1
ATOM 1159 C C . ALA A 1 153 ? 11.219 12.582 -12.877 1.00 76.69 153 ALA A C 1
ATOM 1161 O O . ALA A 1 153 ? 11.905 13.118 -13.744 1.00 76.69 153 ALA A O 1
ATOM 1162 N N . SER A 1 154 ? 11.626 12.503 -11.603 1.00 72.50 154 SER A N 1
ATOM 1163 C CA . SER A 1 154 ? 12.894 13.089 -11.146 1.00 72.50 154 SER A CA 1
ATOM 1164 C C . SER A 1 154 ? 14.128 12.337 -11.657 1.00 72.50 154 SER A C 1
ATOM 1166 O O . SER A 1 154 ? 15.232 12.875 -11.618 1.00 72.50 154 SER A O 1
ATOM 1168 N N . VAL A 1 155 ? 13.945 11.124 -12.189 1.00 69.31 155 VAL A N 1
ATOM 1169 C CA . VAL A 1 155 ? 14.986 10.310 -12.836 1.00 69.31 155 VAL A CA 1
ATOM 1170 C C . VAL A 1 155 ? 14.710 10.069 -14.326 1.00 69.31 155 VAL A C 1
ATOM 1172 O O . VAL A 1 155 ? 15.302 9.176 -14.927 1.00 69.31 155 VAL A O 1
ATOM 1175 N N . GLY A 1 156 ? 13.812 10.853 -14.936 1.00 63.72 156 GLY A N 1
ATOM 1176 C CA . GLY A 1 156 ? 13.496 10.772 -16.367 1.00 63.72 156 GLY A CA 1
ATOM 1177 C C . GLY A 1 156 ? 12.657 9.556 -16.778 1.00 63.72 156 GLY A C 1
ATOM 1178 O O . GLY A 1 156 ? 12.641 9.193 -17.952 1.00 63.72 156 GLY A O 1
ATOM 1179 N N . LEU A 1 157 ? 11.961 8.914 -15.836 1.00 69.06 157 LEU A N 1
ATOM 1180 C CA . LEU A 1 157 ? 11.119 7.740 -16.075 1.00 69.06 157 LEU A CA 1
ATOM 1181 C C . LEU A 1 157 ? 9.654 8.041 -15.756 1.00 69.06 157 LEU A C 1
ATOM 1183 O O . LEU A 1 157 ? 9.331 8.625 -14.731 1.00 69.06 157 LEU A O 1
ATOM 1187 N N . PHE A 1 158 ? 8.714 7.581 -16.575 1.00 60.66 158 PHE A N 1
ATOM 1188 C CA . PHE A 1 158 ? 7.307 7.679 -16.193 1.00 60.66 158 PHE A CA 1
ATOM 1189 C C . PHE A 1 158 ? 6.911 6.493 -15.300 1.00 60.66 158 PHE A C 1
ATOM 1191 O O . PHE A 1 158 ? 6.952 5.340 -15.728 1.00 60.66 158 PHE A O 1
ATOM 1198 N N . CYS A 1 159 ? 6.503 6.761 -14.055 1.00 63.41 159 CYS A N 1
ATOM 1199 C CA . CYS A 1 159 ? 5.966 5.739 -13.151 1.00 63.41 159 CYS A CA 1
ATOM 1200 C C . CYS A 1 159 ? 4.521 5.370 -13.536 1.00 63.41 159 CYS A C 1
ATOM 1202 O O . CYS A 1 159 ? 3.568 5.787 -12.875 1.00 63.41 159 CYS A O 1
ATOM 1204 N N . SER A 1 160 ? 4.349 4.566 -14.585 1.00 65.94 160 SER A N 1
ATOM 1205 C CA . SER A 1 160 ? 3.029 4.100 -15.036 1.00 65.94 160 SER A CA 1
ATOM 1206 C C . SER A 1 160 ? 2.294 3.272 -13.975 1.00 65.94 160 SER A C 1
ATOM 1208 O O . SER A 1 160 ? 1.087 3.433 -13.799 1.00 65.94 160 SER A O 1
ATOM 1210 N N . THR A 1 161 ? 3.021 2.444 -13.219 1.00 65.31 161 THR A N 1
ATOM 1211 C CA . THR A 1 161 ? 2.469 1.501 -12.231 1.00 65.31 161 THR A CA 1
ATOM 1212 C C . THR A 1 161 ? 1.661 2.197 -11.118 1.00 65.31 161 THR A C 1
ATOM 1214 O O . THR A 1 161 ? 0.476 1.889 -10.973 1.00 65.31 161 THR A O 1
ATOM 1217 N N . PRO A 1 162 ? 2.189 3.198 -10.375 1.00 71.50 162 PRO A N 1
ATOM 1218 C CA . PRO A 1 162 ? 1.373 3.945 -9.415 1.00 71.50 162 PRO A CA 1
ATOM 1219 C C . PRO A 1 162 ? 0.389 4.918 -10.066 1.00 71.50 162 PRO A C 1
ATOM 1221 O O . PRO A 1 162 ? -0.603 5.267 -9.429 1.00 71.50 162 PRO A O 1
ATOM 1224 N N . GLY A 1 163 ? 0.628 5.359 -11.306 1.00 76.62 163 GLY A N 1
ATOM 1225 C CA . GLY A 1 163 ? -0.149 6.427 -11.938 1.00 76.62 163 GLY A CA 1
ATOM 1226 C C . GLY A 1 163 ? -1.651 6.153 -11.982 1.00 76.62 163 GLY A C 1
ATOM 1227 O O . GLY A 1 163 ? -2.451 7.039 -11.680 1.00 76.62 163 GLY A O 1
ATOM 1228 N N . ILE A 1 164 ? -2.043 4.909 -12.266 1.00 80.12 164 ILE A N 1
ATOM 1229 C CA . ILE A 1 164 ? -3.456 4.508 -12.318 1.00 80.12 164 ILE A CA 1
ATOM 1230 C C . ILE A 1 164 ? -4.092 4.507 -10.921 1.00 80.12 164 ILE A C 1
ATOM 1232 O O . ILE A 1 164 ? -5.200 5.009 -10.749 1.00 80.12 164 ILE A O 1
ATOM 1236 N N . ALA A 1 165 ? -3.420 3.941 -9.916 1.00 85.62 165 ALA A N 1
ATOM 1237 C CA . ALA A 1 165 ? -3.977 3.863 -8.565 1.00 85.62 165 ALA A CA 1
ATOM 1238 C C . ALA A 1 165 ? -4.067 5.254 -7.919 1.00 85.62 165 ALA A C 1
ATOM 1240 O O . ALA A 1 165 ? -5.107 5.621 -7.376 1.00 85.62 165 ALA A O 1
ATOM 1241 N N . VAL A 1 166 ? -3.014 6.065 -8.047 1.00 87.00 166 VAL A N 1
ATOM 1242 C CA . VAL A 1 166 ? -2.970 7.419 -7.479 1.00 87.00 166 VAL A CA 1
ATOM 1243 C C . VAL A 1 166 ? -4.022 8.317 -8.130 1.00 87.00 166 VAL A C 1
ATOM 1245 O O . VAL A 1 166 ? -4.798 8.942 -7.416 1.00 87.00 166 VAL A O 1
ATOM 1248 N N . SER A 1 167 ? -4.132 8.332 -9.464 1.00 86.94 167 SER A N 1
ATOM 1249 C CA . SER A 1 167 ? -5.116 9.177 -10.171 1.00 86.94 167 SER A CA 1
ATOM 1250 C C . SER A 1 167 ? -6.582 8.839 -9.874 1.00 86.94 167 SER A C 1
ATOM 1252 O O . SER A 1 167 ? -7.453 9.686 -10.062 1.00 86.94 167 SER A O 1
ATOM 1254 N N . ARG A 1 168 ? -6.875 7.628 -9.384 1.00 87.19 168 ARG A N 1
ATOM 1255 C CA . ARG A 1 168 ? -8.220 7.255 -8.915 1.00 87.19 168 ARG A CA 1
ATOM 1256 C C . ARG A 1 168 ? -8.524 7.775 -7.508 1.00 87.19 168 ARG A C 1
ATOM 1258 O O . ARG A 1 168 ? -9.681 8.096 -7.233 1.00 87.19 168 ARG A O 1
ATOM 1265 N N . ASN A 1 169 ? -7.504 7.890 -6.660 1.00 89.25 169 ASN A N 1
ATOM 1266 C CA . ASN A 1 169 ? -7.648 8.278 -5.257 1.00 89.25 169 ASN A CA 1
ATOM 1267 C C . ASN A 1 169 ? -7.569 9.794 -5.031 1.00 89.25 169 ASN A C 1
ATOM 1269 O O . ASN A 1 169 ? -8.283 10.305 -4.178 1.00 89.25 169 ASN A O 1
ATOM 1273 N N . VAL A 1 170 ? -6.753 10.521 -5.803 1.00 91.75 170 VAL A N 1
ATOM 1274 C CA . VAL A 1 170 ? -6.563 11.973 -5.621 1.00 91.75 170 VAL A CA 1
ATOM 1275 C C . VAL A 1 170 ? -7.097 12.797 -6.796 1.00 91.75 170 VAL A C 1
ATOM 1277 O O . VAL A 1 170 ? -7.199 12.278 -7.911 1.00 91.75 170 VAL A O 1
ATOM 1280 N N . PRO A 1 171 ? -7.392 14.102 -6.606 1.00 94.62 171 PRO A N 1
ATOM 1281 C CA . PRO A 1 171 ? -7.733 14.993 -7.706 1.00 94.62 171 PRO A CA 1
ATOM 1282 C 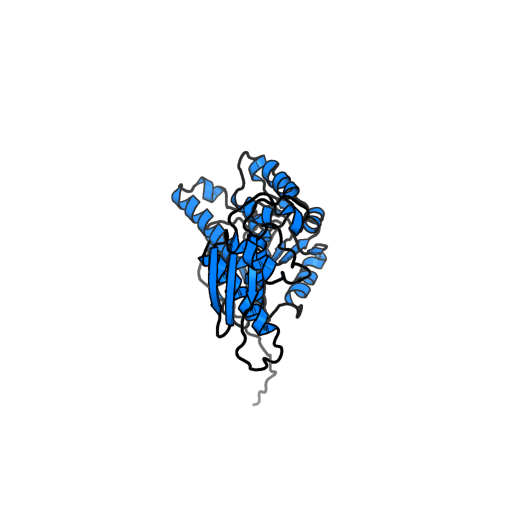C . PRO A 1 171 ? -6.673 14.976 -8.808 1.00 94.62 171 PRO A C 1
ATOM 1284 O O . PRO A 1 171 ? -5.470 14.980 -8.534 1.00 94.62 171 PRO A O 1
ATOM 1287 N N . LEU A 1 172 ? -7.121 15.045 -10.064 1.00 91.25 172 LEU A N 1
ATOM 1288 C CA . LEU A 1 172 ? -6.254 14.907 -11.237 1.00 91.25 172 LEU A CA 1
ATOM 1289 C C . LEU A 1 172 ? -5.029 15.832 -11.192 1.00 91.25 172 LEU A C 1
ATOM 1291 O O . LEU A 1 172 ? -3.931 15.400 -11.517 1.00 91.25 172 LEU A O 1
ATOM 1295 N N . LYS A 1 173 ? -5.184 17.084 -10.744 1.00 94.75 173 LYS A N 1
ATOM 1296 C CA . LYS A 1 173 ? -4.066 18.039 -10.658 1.00 94.75 173 LYS A CA 1
ATOM 1297 C C . LYS A 1 173 ? -3.013 17.645 -9.620 1.00 94.75 173 LYS A C 1
ATOM 1299 O O . LYS A 1 173 ? -1.831 17.853 -9.879 1.00 94.75 173 LYS A O 1
ATOM 1304 N N . ILE A 1 174 ? -3.416 17.033 -8.506 1.00 94.88 174 ILE A N 1
ATOM 1305 C CA . ILE A 1 174 ? -2.483 16.496 -7.507 1.00 94.88 174 ILE A CA 1
ATOM 1306 C C . ILE A 1 174 ? -1.746 15.289 -8.090 1.00 94.88 174 ILE A C 1
ATOM 1308 O O . ILE A 1 174 ? -0.519 15.249 -8.050 1.00 94.88 174 ILE A O 1
ATOM 1312 N N . ALA A 1 175 ? -2.470 14.358 -8.722 1.00 91.06 175 ALA A N 1
ATOM 1313 C CA . ALA A 1 175 ? -1.859 13.203 -9.380 1.00 91.06 175 ALA A CA 1
ATOM 1314 C C . ALA A 1 175 ? -0.865 13.630 -10.472 1.00 91.06 175 ALA A C 1
ATOM 1316 O O . ALA A 1 175 ? 0.262 13.145 -10.496 1.00 91.06 175 ALA A O 1
ATOM 1317 N N . SER A 1 176 ? -1.247 14.566 -11.348 1.00 90.94 176 SER A N 1
ATOM 1318 C CA . SER A 1 176 ? -0.362 15.108 -12.383 1.00 90.94 176 SER A CA 1
ATOM 1319 C C . SER A 1 176 ? 0.864 15.782 -11.782 1.00 90.94 176 SER A C 1
ATOM 1321 O O . SER A 1 176 ? 1.963 15.561 -12.276 1.00 90.94 176 SER A O 1
ATOM 1323 N N . TYR A 1 177 ? 0.710 16.566 -10.711 1.00 92.50 177 TYR A N 1
ATOM 1324 C CA . TYR A 1 177 ? 1.848 17.186 -10.040 1.00 92.50 177 TYR A CA 1
ATOM 1325 C C . TYR A 1 177 ? 2.823 16.126 -9.520 1.00 92.50 177 TYR A C 1
ATOM 1327 O O . TYR A 1 177 ? 3.999 16.167 -9.871 1.00 92.50 177 TYR A O 1
ATOM 1335 N N . MET A 1 178 ? 2.343 15.126 -8.777 1.00 92.88 178 MET A N 1
ATOM 1336 C CA . MET A 1 178 ? 3.184 14.031 -8.280 1.00 92.88 178 MET A CA 1
ATOM 1337 C C . MET A 1 178 ? 3.873 13.272 -9.426 1.00 92.88 178 MET A C 1
ATOM 1339 O O . MET A 1 178 ? 5.087 13.071 -9.398 1.00 92.88 178 MET A O 1
ATOM 1343 N N . LEU A 1 179 ? 3.121 12.875 -10.458 1.00 87.56 179 LEU A N 1
ATOM 1344 C CA . LEU A 1 179 ? 3.611 12.020 -11.545 1.00 87.56 179 LEU A CA 1
ATOM 1345 C C . LEU A 1 179 ? 4.558 12.734 -12.510 1.00 87.56 179 LEU A C 1
ATOM 1347 O O . LEU A 1 179 ? 5.459 12.089 -13.036 1.00 87.56 179 LEU A O 1
ATOM 1351 N N . LEU A 1 180 ? 4.353 14.031 -12.761 1.00 88.00 180 LEU A N 1
ATOM 1352 C CA . LEU A 1 180 ? 5.147 14.806 -13.720 1.00 88.00 180 LEU A CA 1
ATOM 1353 C C . LEU A 1 180 ? 6.346 15.509 -13.079 1.00 88.00 180 LEU A C 1
ATOM 1355 O O . LEU A 1 180 ? 7.292 15.835 -13.787 1.00 88.00 180 LEU A O 1
ATOM 1359 N N . THR A 1 181 ? 6.327 15.745 -11.763 1.00 89.69 181 THR A N 1
ATOM 1360 C CA . THR A 1 181 ? 7.455 16.380 -11.051 1.00 89.69 181 THR A CA 1
ATOM 1361 C C . THR A 1 181 ? 8.283 15.392 -10.236 1.00 89.69 181 THR A C 1
ATOM 1363 O O . THR A 1 181 ? 9.452 15.645 -9.964 1.00 89.69 181 THR A O 1
ATOM 1366 N N . GLY A 1 182 ? 7.696 14.263 -9.831 1.00 88.62 182 GLY A N 1
ATOM 1367 C CA . GLY A 1 182 ? 8.314 13.331 -8.892 1.00 88.62 182 GLY A CA 1
ATOM 1368 C C . GLY A 1 182 ? 8.302 13.810 -7.438 1.00 88.62 182 GLY A C 1
ATOM 1369 O O . GLY A 1 182 ? 8.883 13.139 -6.585 1.00 88.62 182 GLY A O 1
ATOM 1370 N N . ASN A 1 183 ? 7.652 14.941 -7.140 1.00 91.31 183 ASN A N 1
ATOM 1371 C CA . ASN A 1 183 ? 7.582 15.491 -5.792 1.00 91.31 183 ASN A CA 1
ATOM 1372 C C . ASN A 1 183 ? 6.701 14.642 -4.869 1.00 91.31 183 ASN A C 1
ATOM 1374 O O . ASN A 1 183 ? 5.693 14.059 -5.278 1.00 91.31 183 ASN A O 1
ATOM 1378 N N . ASN A 1 184 ? 7.086 14.608 -3.594 1.00 93.75 184 ASN A N 1
ATOM 1379 C CA . ASN A 1 184 ? 6.361 13.875 -2.565 1.00 93.75 184 ASN A CA 1
ATOM 1380 C C . ASN A 1 184 ? 5.098 14.635 -2.141 1.00 93.75 184 ASN A C 1
ATOM 1382 O O . ASN A 1 184 ? 5.113 15.858 -2.010 1.00 93.75 184 ASN A O 1
ATOM 1386 N N . LEU A 1 185 ? 4.042 13.886 -1.836 1.00 96.62 185 LEU A N 1
ATOM 1387 C CA . LEU A 1 185 ? 2.869 14.356 -1.113 1.00 96.62 185 LEU A CA 1
ATOM 1388 C C . LEU A 1 185 ? 3.031 13.978 0.365 1.00 96.62 185 LEU A C 1
ATOM 1390 O O . LEU A 1 185 ? 3.147 12.795 0.698 1.00 96.62 185 LEU A O 1
ATOM 1394 N N . ILE A 1 186 ? 3.094 14.968 1.254 1.00 98.25 186 ILE A N 1
ATOM 1395 C CA . ILE A 1 186 ? 3.203 14.735 2.704 1.00 98.25 186 ILE A CA 1
ATOM 1396 C C . ILE A 1 186 ? 1.858 14.275 3.282 1.00 98.25 186 ILE A C 1
ATOM 1398 O O . ILE A 1 186 ? 0.813 14.550 2.695 1.00 98.25 186 ILE A O 1
ATOM 1402 N N . ALA A 1 187 ? 1.859 13.620 4.447 1.00 98.06 187 ALA A N 1
ATOM 1403 C CA . ALA A 1 187 ? 0.648 13.072 5.069 1.00 98.06 187 ALA A CA 1
ATOM 1404 C C . ALA A 1 187 ? -0.503 14.091 5.190 1.00 98.06 187 ALA A C 1
ATOM 1406 O O . ALA A 1 187 ? -1.646 13.758 4.880 1.00 98.06 187 ALA A O 1
ATOM 1407 N N . LYS A 1 188 ? -0.194 15.346 5.552 1.00 98.06 188 LYS A N 1
ATOM 1408 C CA . LYS A 1 188 ? -1.179 16.436 5.658 1.00 98.06 188 LYS A CA 1
ATOM 1409 C C . LYS A 1 188 ? -1.894 16.728 4.334 1.00 98.06 188 LYS A C 1
ATOM 1411 O O . LYS A 1 188 ? -3.104 16.934 4.327 1.00 98.06 188 LYS A O 1
ATOM 1416 N N . ASP A 1 189 ? -1.167 16.726 3.226 1.00 97.75 189 ASP A N 1
ATOM 1417 C CA . ASP A 1 189 ? -1.750 16.978 1.907 1.00 97.75 189 ASP A CA 1
ATOM 1418 C C . ASP A 1 189 ? -2.407 15.703 1.359 1.00 97.75 189 ASP A C 1
ATOM 1420 O O . ASP A 1 189 ? -3.434 15.763 0.689 1.00 97.75 189 ASP A O 1
ATOM 1424 N N . ALA A 1 190 ? -1.866 14.529 1.701 1.00 97.94 190 ALA A N 1
ATOM 1425 C CA . ALA A 1 190 ? -2.410 13.229 1.325 1.00 97.94 190 ALA A CA 1
ATOM 1426 C C . ALA A 1 190 ? -3.805 12.981 1.917 1.00 97.94 190 ALA A C 1
ATOM 1428 O O . ALA A 1 190 ? -4.673 12.477 1.205 1.00 97.94 190 ALA A O 1
ATOM 1429 N N . ILE A 1 191 ? -4.048 13.363 3.179 1.00 97.75 191 ILE A N 1
ATOM 1430 C CA . ILE A 1 191 ? -5.384 13.257 3.793 1.00 97.75 191 ILE A CA 1
ATOM 1431 C C . ILE A 1 191 ? -6.374 14.230 3.143 1.00 97.75 191 ILE A C 1
ATOM 1433 O O . ILE A 1 191 ? -7.510 13.855 2.874 1.00 97.75 191 ILE A O 1
ATOM 1437 N N . GLN A 1 192 ? -5.943 15.454 2.816 1.00 96.88 192 GLN A N 1
ATOM 1438 C CA . GLN A 1 192 ? -6.790 16.438 2.129 1.00 96.88 192 GLN A CA 1
ATOM 1439 C C . GLN A 1 192 ? -7.131 16.012 0.698 1.00 96.88 192 GLN A C 1
ATOM 1441 O O . GLN A 1 192 ? -8.241 16.242 0.226 1.00 96.88 192 GLN A O 1
ATOM 1446 N N . ALA A 1 193 ? -6.180 15.380 0.013 1.00 94.75 193 ALA A N 1
ATOM 1447 C CA . ALA A 1 193 ? -6.348 14.885 -1.344 1.00 94.75 193 ALA A CA 1
ATOM 1448 C C . ALA A 1 193 ? -7.117 13.555 -1.421 1.00 94.75 193 ALA A C 1
ATOM 1450 O O . ALA A 1 193 ? -7.445 13.135 -2.525 1.00 94.75 193 ALA A O 1
ATOM 1451 N N . GLY A 1 194 ? -7.389 12.889 -0.293 1.00 94.00 194 GLY A N 1
ATOM 1452 C CA . GLY A 1 194 ? -8.078 11.595 -0.254 1.00 94.00 194 GLY A CA 1
ATOM 1453 C C . GLY A 1 194 ? -7.193 10.381 -0.560 1.00 94.00 194 GLY A C 1
ATOM 1454 O O . GLY A 1 194 ? -7.716 9.290 -0.757 1.00 94.00 194 GLY A O 1
ATOM 1455 N N . LEU A 1 195 ? -5.862 10.536 -0.582 1.00 96.31 195 LEU A N 1
ATOM 1456 C CA . LEU A 1 195 ? -4.931 9.411 -0.758 1.00 96.31 195 LEU A CA 1
ATOM 1457 C C . LEU A 1 195 ? -4.886 8.498 0.473 1.00 96.31 195 LEU A C 1
ATOM 1459 O O . LEU A 1 195 ? -4.638 7.303 0.347 1.00 96.31 195 LEU A O 1
ATOM 1463 N N . ILE A 1 196 ? -5.087 9.075 1.660 1.00 98.31 196 ILE A N 1
ATOM 1464 C CA . ILE A 1 196 ? -5.177 8.345 2.927 1.00 98.31 196 ILE A CA 1
ATOM 1465 C C . ILE A 1 196 ? -6.493 8.664 3.631 1.00 98.31 196 ILE A C 1
ATOM 1467 O O . ILE A 1 196 ? -7.064 9.734 3.444 1.00 98.31 196 ILE A O 1
ATOM 1471 N N . SER A 1 197 ? -6.968 7.737 4.456 1.00 96.38 197 SER A N 1
ATOM 1472 C CA . SER A 1 197 ? -8.242 7.827 5.179 1.00 96.38 197 SER A CA 1
ATOM 1473 C C . SER A 1 197 ? -8.091 8.521 6.535 1.00 96.38 197 SER A C 1
ATOM 1475 O O . SER A 1 197 ? -9.008 9.212 7.000 1.00 96.38 197 SER A O 1
ATOM 1477 N N . ARG A 1 198 ? -6.937 8.328 7.187 1.00 97.88 198 ARG A N 1
ATOM 1478 C CA . ARG A 1 198 ? -6.609 8.902 8.496 1.00 97.88 198 ARG A CA 1
ATOM 1479 C C . ARG A 1 198 ? -5.132 9.252 8.614 1.00 97.88 198 ARG A C 1
ATOM 1481 O O . ARG A 1 198 ? -4.268 8.526 8.132 1.00 97.88 198 ARG A O 1
ATOM 1488 N N . MET A 1 199 ? -4.874 10.364 9.297 1.00 98.38 199 MET A N 1
ATOM 1489 C CA . MET A 1 199 ? -3.545 10.806 9.702 1.00 98.38 199 MET A CA 1
ATOM 1490 C C . MET A 1 199 ? -3.542 10.989 11.219 1.00 98.38 199 MET A C 1
ATOM 1492 O O . MET A 1 199 ? -4.424 11.666 11.745 1.00 98.38 199 MET A O 1
ATOM 1496 N N . VAL A 1 200 ? -2.560 10.401 11.894 1.00 98.50 200 VAL A N 1
ATOM 1497 C CA . VAL A 1 200 ? -2.367 10.492 13.351 1.00 98.50 200 VAL A CA 1
ATOM 1498 C C . VAL A 1 200 ? -0.896 10.721 13.671 1.00 98.50 200 VAL A C 1
ATOM 1500 O O . VAL A 1 200 ? -0.039 10.560 12.802 1.00 98.50 200 VAL A O 1
ATOM 1503 N N . GLU A 1 201 ? -0.570 11.094 14.903 1.00 98.44 201 GLU A N 1
ATOM 1504 C CA . GLU A 1 201 ? 0.834 11.122 15.315 1.00 98.44 201 GLU A CA 1
ATOM 1505 C C . GLU A 1 201 ? 1.419 9.703 15.387 1.00 98.44 201 GLU A C 1
ATOM 1507 O O . GLU A 1 201 ? 0.697 8.724 15.571 1.00 98.44 201 GLU A O 1
ATOM 1512 N N . GLU A 1 202 ? 2.740 9.564 15.233 1.00 97.25 202 GLU A N 1
ATOM 1513 C CA . GLU A 1 202 ? 3.394 8.245 15.174 1.00 97.25 202 GLU A CA 1
ATOM 1514 C C . GLU A 1 202 ? 3.073 7.366 16.392 1.00 97.25 202 GLU A C 1
ATOM 1516 O O . GLU A 1 202 ? 2.785 6.181 16.235 1.00 97.25 202 GLU A O 1
ATOM 1521 N N . GLN A 1 203 ? 3.071 7.944 17.594 1.00 97.50 203 GLN A N 1
ATOM 1522 C CA . GLN A 1 203 ? 2.762 7.231 18.835 1.00 97.50 203 GLN A CA 1
ATOM 1523 C C . GLN A 1 203 ? 1.303 6.757 18.939 1.00 97.50 203 GLN A C 1
ATOM 1525 O O . GLN A 1 203 ? 0.997 5.899 19.762 1.00 97.50 203 GLN A O 1
ATOM 1530 N N . GLU A 1 204 ? 0.404 7.298 18.118 1.00 97.75 204 GLU A N 1
ATOM 1531 C CA . GLU A 1 204 ? -1.020 6.948 18.099 1.00 97.75 204 GLU A CA 1
ATOM 1532 C C . GLU A 1 204 ? -1.362 5.955 16.979 1.00 97.75 204 GLU A C 1
ATOM 1534 O O . GLU A 1 204 ? -2.498 5.488 16.898 1.00 97.75 204 GLU A O 1
ATOM 1539 N N . LEU A 1 205 ? -0.394 5.606 16.124 1.00 96.75 205 LEU A N 1
ATOM 1540 C CA . LEU A 1 205 ? -0.631 4.810 14.921 1.00 96.75 205 LEU A CA 1
ATOM 1541 C C . LEU A 1 205 ? -1.183 3.413 15.232 1.00 96.75 205 LEU A C 1
ATOM 1543 O O . LEU A 1 205 ? -2.124 2.970 14.575 1.00 96.75 205 LEU A O 1
ATOM 1547 N N . GLU A 1 206 ? -0.648 2.741 16.255 1.00 96.00 206 GLU A N 1
ATOM 1548 C CA . GLU A 1 206 ? -1.155 1.426 16.671 1.00 96.00 206 GLU A CA 1
ATOM 1549 C C . GLU A 1 206 ? -2.576 1.536 17.238 1.00 96.00 206 GLU A C 1
ATOM 1551 O O . GLU A 1 206 ? -3.451 0.762 16.867 1.00 96.00 206 GLU A O 1
ATOM 1556 N N . ILE A 1 207 ? -2.838 2.560 18.056 1.00 96.44 207 ILE A N 1
ATOM 1557 C CA . ILE A 1 207 ? -4.159 2.799 18.653 1.00 96.44 207 ILE A CA 1
ATOM 1558 C C . ILE A 1 207 ? -5.210 3.031 17.557 1.00 96.44 207 ILE A C 1
ATOM 1560 O O . ILE A 1 207 ? -6.319 2.502 17.629 1.00 96.44 207 ILE A O 1
ATOM 1564 N N . GLU A 1 208 ? -4.887 3.824 16.535 1.00 96.19 208 GLU A N 1
ATOM 1565 C CA . GLU A 1 208 ? -5.800 4.074 15.414 1.00 96.19 208 GLU A CA 1
ATOM 1566 C C . GLU A 1 208 ? -6.000 2.833 14.532 1.00 96.19 208 GLU A C 1
ATOM 1568 O O . GLU A 1 208 ? -7.103 2.588 14.033 1.00 96.19 208 GLU A O 1
ATOM 1573 N N . THR A 1 209 ? -4.958 2.013 14.390 1.00 94.88 209 THR A N 1
ATOM 1574 C CA . THR A 1 209 ? -5.028 0.726 13.690 1.00 94.88 209 THR A CA 1
ATOM 1575 C C . THR A 1 209 ? -5.979 -0.229 14.414 1.00 94.88 209 THR A C 1
ATOM 1577 O O . THR A 1 209 ? -6.933 -0.716 13.808 1.00 94.88 209 THR A O 1
ATOM 1580 N N . GLU A 1 210 ? -5.818 -0.413 15.727 1.00 93.44 210 GLU A N 1
ATOM 1581 C CA . GLU A 1 210 ? -6.698 -1.255 16.551 1.00 93.44 210 GLU A CA 1
ATOM 1582 C C . GLU A 1 210 ? -8.162 -0.789 16.509 1.00 93.44 210 GLU A C 1
ATOM 1584 O O . GLU A 1 210 ? -9.079 -1.606 16.392 1.00 93.44 210 GLU A O 1
ATOM 1589 N N . LYS A 1 211 ? -8.412 0.528 16.540 1.00 91.06 211 LYS A N 1
ATOM 1590 C CA . LYS A 1 211 ? -9.766 1.086 16.371 1.00 91.06 211 LYS A CA 1
ATOM 1591 C C . LYS A 1 211 ? -10.361 0.737 15.008 1.00 91.06 211 LYS A C 1
ATOM 1593 O O . LYS A 1 211 ? -11.543 0.393 14.925 1.00 91.06 211 LYS A O 1
ATOM 1598 N N . SER A 1 212 ? -9.559 0.821 13.951 1.00 88.19 212 SER A N 1
ATOM 1599 C CA . SER A 1 212 ? -10.000 0.546 12.580 1.00 88.19 212 SER A CA 1
ATOM 1600 C C . SER A 1 212 ? -10.301 -0.940 12.360 1.00 88.19 212 SER A C 1
ATOM 1602 O O . SER A 1 212 ? -11.269 -1.270 11.682 1.00 88.19 212 SER A O 1
ATOM 1604 N N . GLU A 1 213 ? -9.546 -1.838 12.996 1.00 86.44 213 GLU A N 1
ATOM 1605 C CA . GLU A 1 213 ? -9.769 -3.295 12.976 1.00 86.44 213 GLU A CA 1
ATOM 1606 C C . GLU A 1 213 ? -10.925 -3.759 13.890 1.00 86.44 213 GLU A C 1
ATOM 1608 O O . GLU A 1 213 ? -11.575 -4.785 13.647 1.00 86.44 213 GLU A O 1
ATOM 1613 N N . GLY A 1 214 ? -11.155 -3.038 14.991 1.00 73.50 214 GLY A N 1
ATOM 1614 C CA . GLY A 1 214 ? -12.150 -3.362 16.018 1.00 73.50 214 GLY A CA 1
ATOM 1615 C C . GLY A 1 214 ? -13.541 -2.777 15.770 1.00 73.50 214 GLY A C 1
ATOM 1616 O O . GLY A 1 214 ? -14.509 -3.215 16.391 1.00 73.50 214 GLY A O 1
ATOM 1617 N N . SER A 1 215 ? -13.671 -1.798 14.875 1.00 61.91 215 SER A N 1
ATOM 1618 C CA . SER A 1 215 ? -14.954 -1.154 14.601 1.00 61.91 215 SER A CA 1
ATOM 1619 C C . SER A 1 215 ? -15.951 -2.154 13.999 1.00 61.91 215 SER A C 1
ATOM 1621 O O . SER A 1 215 ? -15.753 -2.656 12.895 1.00 61.91 215 SER A O 1
ATOM 1623 N N . ASN A 1 216 ? -17.086 -2.369 14.684 1.00 47.88 216 ASN A N 1
ATOM 1624 C CA . ASN A 1 216 ? -18.256 -3.161 14.237 1.00 47.88 216 ASN A CA 1
ATOM 1625 C C . ASN A 1 216 ? -18.857 -2.712 12.880 1.00 47.88 216 ASN A C 1
ATOM 1627 O O . ASN A 1 216 ? -19.841 -3.279 12.412 1.00 47.88 216 ASN A O 1
ATOM 1631 N N . VAL A 1 217 ? -18.276 -1.679 12.265 1.00 46.97 217 VAL A N 1
ATOM 1632 C CA . VAL A 1 217 ? -18.562 -1.151 10.927 1.00 46.97 217 VAL A CA 1
ATOM 1633 C C . VAL A 1 217 ? -17.928 -2.013 9.827 1.00 46.97 217 VAL A C 1
ATOM 1635 O O . VAL A 1 217 ? -18.281 -1.857 8.660 1.00 46.97 217 VAL A O 1
ATOM 1638 N N . MET A 1 218 ? -17.039 -2.959 10.159 1.00 52.34 218 MET A N 1
ATOM 1639 C CA . MET A 1 218 ? -16.582 -3.953 9.189 1.00 52.34 218 MET A CA 1
ATOM 1640 C C . MET A 1 218 ? -17.715 -4.922 8.863 1.00 52.34 218 MET A C 1
ATOM 1642 O O . MET A 1 218 ? -17.973 -5.918 9.538 1.00 52.34 218 MET A O 1
ATOM 1646 N N . VAL A 1 219 ? -18.433 -4.525 7.820 1.00 52.25 219 VAL A N 1
ATOM 1647 C CA . VAL A 1 219 ? -19.441 -5.265 7.085 1.00 52.25 219 VAL A CA 1
ATOM 1648 C C . VAL A 1 219 ? -19.013 -6.740 6.994 1.00 52.25 219 VAL A C 1
ATOM 1650 O O . VAL A 1 219 ? -17.897 -7.028 6.569 1.00 52.25 219 VAL A O 1
ATOM 1653 N N . LYS A 1 220 ? -19.871 -7.683 7.420 1.00 52.41 220 LYS A N 1
ATOM 1654 C CA . LYS A 1 220 ? -19.574 -9.133 7.363 1.00 52.41 220 LYS A CA 1
ATOM 1655 C C . LYS A 1 220 ? -19.068 -9.502 5.960 1.00 52.41 220 LYS A C 1
ATOM 1657 O O . LYS A 1 220 ? -19.600 -8.964 4.991 1.00 52.41 220 LYS A O 1
ATOM 1662 N N . ASN A 1 221 ? -18.120 -10.435 5.844 1.00 55.69 221 ASN A N 1
ATOM 1663 C CA . ASN A 1 221 ? -17.376 -10.760 4.609 1.00 55.69 221 ASN A CA 1
ATOM 1664 C C . ASN A 1 221 ? -18.224 -10.783 3.321 1.00 55.69 221 ASN A C 1
ATOM 1666 O O . ASN A 1 221 ? -17.826 -10.224 2.305 1.00 55.69 221 ASN A O 1
ATOM 1670 N N . LEU A 1 222 ? -19.425 -11.375 3.365 1.00 49.50 222 LEU A N 1
ATOM 1671 C CA . LEU A 1 222 ? -20.357 -11.406 2.227 1.00 49.50 222 LEU A CA 1
ATOM 1672 C C . LEU A 1 222 ? -20.810 -10.005 1.794 1.00 49.50 222 LEU A C 1
ATOM 1674 O O . LEU A 1 222 ? -20.682 -9.638 0.632 1.00 49.50 222 LEU A O 1
ATOM 1678 N N . SER A 1 223 ? -21.268 -9.202 2.748 1.00 58.59 223 SER A N 1
ATOM 1679 C CA . SER A 1 223 ? -21.713 -7.832 2.503 1.00 58.59 223 SER A CA 1
ATOM 1680 C C . SER A 1 223 ? -20.557 -6.879 2.157 1.00 58.59 223 SER A C 1
ATOM 1682 O O . SER A 1 223 ? -20.780 -5.872 1.492 1.00 58.59 223 SER A O 1
ATOM 1684 N N . HIS A 1 224 ? -19.316 -7.176 2.567 1.00 63.88 224 HIS A N 1
ATOM 1685 C CA . HIS A 1 224 ? -18.165 -6.342 2.210 1.00 63.88 224 HIS A CA 1
ATOM 1686 C C . HIS A 1 224 ? -17.690 -6.633 0.790 1.00 63.88 224 HIS A C 1
ATOM 1688 O O . HIS A 1 224 ? -17.393 -5.700 0.051 1.00 63.88 224 HIS A O 1
ATOM 1694 N N . LYS A 1 225 ? -17.701 -7.905 0.376 1.00 62.28 225 LYS A N 1
ATOM 1695 C CA . LYS A 1 225 ? -17.499 -8.283 -1.024 1.00 62.28 225 LYS A CA 1
ATOM 1696 C C . LYS A 1 225 ? -18.499 -7.570 -1.942 1.00 62.28 225 LYS A C 1
ATOM 1698 O O . LYS A 1 225 ? -18.082 -6.929 -2.899 1.00 62.28 225 LYS A O 1
ATOM 1703 N N . GLU A 1 226 ? -19.790 -7.615 -1.607 1.00 63.22 226 GLU A N 1
ATOM 1704 C CA . GLU A 1 226 ? -20.845 -6.912 -2.356 1.00 63.22 226 GLU A CA 1
ATOM 1705 C C . GLU A 1 226 ? -20.620 -5.384 -2.367 1.00 63.22 226 GLU A C 1
ATOM 1707 O O . GLU A 1 226 ? -20.744 -4.746 -3.411 1.00 63.22 226 GLU A O 1
ATOM 1712 N N . ALA A 1 227 ? -20.222 -4.788 -1.235 1.00 60.56 227 ALA A N 1
ATOM 1713 C CA . ALA A 1 227 ? -19.905 -3.360 -1.154 1.00 60.56 227 ALA A CA 1
ATOM 1714 C C . ALA A 1 227 ? -18.682 -2.976 -2.006 1.00 60.56 227 ALA A C 1
ATOM 1716 O O . ALA A 1 227 ? -18.719 -1.976 -2.722 1.00 60.56 227 ALA A O 1
ATOM 1717 N N . LYS A 1 228 ? -17.609 -3.773 -1.972 1.00 67.62 228 LYS A N 1
ATOM 1718 C CA . LYS A 1 228 ? -16.412 -3.581 -2.804 1.00 67.62 228 LYS A CA 1
ATOM 1719 C C . LYS A 1 228 ? -16.733 -3.669 -4.285 1.00 67.62 228 LYS A C 1
ATOM 1721 O O . LYS A 1 228 ? -16.270 -2.826 -5.053 1.00 67.62 228 LYS A O 1
ATOM 1726 N N . GLU A 1 229 ? -17.537 -4.651 -4.680 1.00 61.25 229 GLU A N 1
ATOM 1727 C CA . GLU A 1 229 ? -18.026 -4.774 -6.051 1.00 61.25 229 GLU A CA 1
ATOM 1728 C C . GLU A 1 229 ? -18.817 -3.516 -6.446 1.00 61.25 229 GLU A C 1
ATOM 1730 O O . GLU A 1 229 ? -18.513 -2.915 -7.475 1.00 61.25 229 GLU A O 1
ATOM 1735 N N . ALA A 1 230 ? -19.729 -3.032 -5.595 1.00 53.94 230 ALA A N 1
ATOM 1736 C CA . ALA A 1 230 ? -20.527 -1.832 -5.859 1.00 53.94 230 ALA A CA 1
ATOM 1737 C C . ALA A 1 230 ? -19.689 -0.540 -6.000 1.00 53.94 230 ALA A C 1
ATOM 1739 O O . ALA A 1 230 ? -19.848 0.180 -6.986 1.00 53.94 230 ALA A O 1
ATOM 1740 N N . TYR A 1 231 ? -18.766 -0.248 -5.073 1.00 51.31 231 TYR A N 1
ATOM 1741 C CA . TYR A 1 231 ? -17.929 0.964 -5.150 1.00 51.31 231 TYR A CA 1
ATOM 1742 C C . TYR A 1 231 ? -16.862 0.885 -6.248 1.00 51.31 231 TYR A C 1
ATOM 1744 O O . TYR A 1 231 ? -16.515 1.903 -6.845 1.00 51.31 231 TYR A O 1
ATOM 1752 N N . THR A 1 232 ? -16.347 -0.309 -6.558 1.00 47.31 232 THR A N 1
ATOM 1753 C CA . THR A 1 232 ? -15.409 -0.483 -7.678 1.00 47.31 232 THR A CA 1
ATOM 1754 C C . THR A 1 232 ? -16.091 -0.164 -9.004 1.00 47.31 232 THR A C 1
ATOM 1756 O O . THR A 1 232 ? -15.467 0.441 -9.875 1.00 47.31 232 THR A O 1
ATOM 1759 N N . ILE A 1 233 ? -17.370 -0.519 -9.151 1.00 39.84 233 ILE A N 1
ATOM 1760 C CA . ILE A 1 233 ? -18.156 -0.183 -10.339 1.00 39.84 233 ILE A CA 1
ATOM 1761 C C . ILE A 1 233 ? -18.378 1.335 -10.435 1.00 39.84 233 ILE A C 1
ATOM 1763 O O . ILE A 1 233 ? -18.124 1.890 -11.502 1.00 39.84 233 ILE A O 1
ATOM 1767 N N . ASP A 1 234 ? -18.706 2.015 -9.331 1.00 33.56 234 ASP A N 1
ATOM 1768 C CA . ASP A 1 234 ? -18.910 3.477 -9.311 1.00 33.56 234 ASP A CA 1
ATOM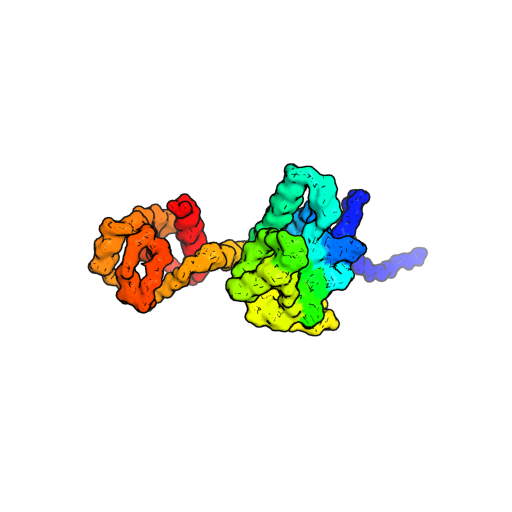 1769 C C . ASP A 1 234 ? -17.632 4.267 -9.697 1.00 33.56 234 ASP A C 1
ATOM 1771 O O . ASP A 1 234 ? -17.676 5.327 -10.324 1.00 33.56 234 ASP A O 1
ATOM 1775 N N . VAL A 1 235 ? -16.445 3.713 -9.403 1.00 34.00 235 VAL A N 1
ATOM 1776 C CA . VAL A 1 235 ? -15.143 4.283 -9.808 1.00 34.00 235 VAL A CA 1
ATOM 1777 C C . VAL A 1 235 ? -14.817 4.030 -11.287 1.00 34.00 235 VAL A C 1
ATOM 1779 O O . VAL A 1 235 ? -14.138 4.857 -11.905 1.00 34.00 235 VAL A O 1
ATOM 1782 N N . VAL A 1 236 ? -15.283 2.923 -11.877 1.00 30.94 236 VAL A N 1
ATOM 1783 C CA . VAL A 1 236 ? -15.192 2.694 -13.335 1.00 30.94 236 VAL A CA 1
ATOM 1784 C C . VAL A 1 236 ? -16.173 3.604 -14.076 1.00 30.94 236 VAL A C 1
ATOM 1786 O O . VAL A 1 236 ? -15.835 4.115 -15.140 1.00 30.94 236 VAL A O 1
ATOM 1789 N N . SER A 1 237 ? -17.329 3.894 -13.480 1.00 30.92 237 SER A N 1
ATOM 1790 C CA . SER A 1 237 ? -18.330 4.818 -14.005 1.00 30.92 237 SER A CA 1
ATOM 1791 C C . SER A 1 237 ? -18.121 6.270 -13.577 1.00 30.92 237 SER A C 1
ATOM 1793 O O . SER A 1 237 ? -19.096 7.002 -13.522 1.00 30.92 237 SER A O 1
ATOM 1795 N N . ARG A 1 238 ? -16.883 6.759 -13.379 1.00 32.53 238 ARG A N 1
ATOM 1796 C CA . ARG A 1 238 ? -16.590 8.219 -13.368 1.00 32.53 238 ARG A CA 1
ATOM 1797 C C . ARG A 1 238 ? -16.809 8.899 -14.742 1.00 32.53 238 ARG A C 1
ATOM 1799 O O . ARG A 1 238 ? -16.248 9.954 -15.025 1.00 32.53 238 ARG A O 1
ATOM 1806 N N . THR A 1 239 ? -17.635 8.296 -15.588 1.00 28.91 239 THR A N 1
ATOM 1807 C CA . THR A 1 239 ? -18.535 8.942 -16.548 1.00 28.91 239 THR A CA 1
ATOM 1808 C C . THR A 1 239 ? -19.583 9.736 -15.738 1.00 28.91 239 THR A C 1
ATOM 1810 O O . THR A 1 239 ? -19.951 9.312 -14.647 1.00 28.91 239 THR A O 1
ATOM 1813 N N . PRO A 1 240 ? -20.020 10.933 -16.160 1.00 25.67 240 PRO A N 1
ATOM 1814 C CA . PRO A 1 240 ? -20.791 11.836 -15.306 1.00 25.67 240 PRO A CA 1
ATOM 1815 C C . PRO A 1 240 ? -22.012 11.153 -14.682 1.00 25.67 240 PRO A C 1
ATOM 1817 O O . PRO A 1 240 ? -22.811 10.511 -15.359 1.00 25.67 240 PRO A O 1
ATOM 1820 N N . THR A 1 241 ? -22.129 11.309 -13.365 1.00 29.06 241 THR A N 1
ATOM 1821 C CA . THR A 1 241 ? -23.183 10.745 -12.531 1.00 29.06 241 THR A CA 1
ATOM 1822 C C . THR A 1 241 ? -24.560 11.126 -13.073 1.00 29.06 241 THR A C 1
ATOM 1824 O O . THR A 1 241 ? -24.909 12.305 -13.162 1.00 29.06 241 THR A O 1
ATOM 1827 N N . ILE A 1 242 ? -25.352 10.105 -13.394 1.00 34.09 242 ILE A N 1
ATOM 1828 C CA . ILE A 1 242 ? -26.778 10.196 -13.700 1.00 34.09 242 ILE A CA 1
ATOM 1829 C C . ILE A 1 242 ? -27.473 10.808 -12.478 1.00 34.09 242 ILE A C 1
ATOM 1831 O O . ILE A 1 242 ? -27.578 10.178 -11.424 1.00 34.09 242 ILE A O 1
ATOM 1835 N N . LYS A 1 243 ? -27.964 12.047 -12.593 1.00 28.31 243 LYS A N 1
ATOM 1836 C CA . LYS A 1 243 ? -28.971 12.534 -11.648 1.00 28.31 243 LYS A CA 1
ATOM 1837 C C . LYS A 1 243 ? -30.255 11.764 -11.926 1.00 28.31 243 LYS A C 1
ATOM 1839 O O . LYS A 1 243 ? -30.751 11.781 -13.047 1.00 28.31 243 LYS A O 1
ATOM 1844 N N . ARG A 1 244 ? -30.802 11.122 -10.893 1.00 27.89 244 ARG A N 1
ATOM 1845 C CA . ARG A 1 244 ? -32.182 10.626 -10.890 1.00 27.89 244 ARG A CA 1
ATOM 1846 C C . ARG A 1 244 ? -33.092 11.784 -11.339 1.00 27.89 244 ARG A C 1
ATOM 1848 O O . ARG A 1 244 ? -33.065 12.818 -10.661 1.00 27.89 244 ARG A O 1
ATOM 1855 N N . PRO A 1 245 ? -33.855 11.666 -12.439 1.00 31.30 245 PRO A N 1
ATOM 1856 C CA . PRO A 1 245 ? -34.915 12.620 -12.726 1.00 31.30 245 PRO A CA 1
ATOM 1857 C C . PRO A 1 245 ? -35.830 12.655 -11.501 1.00 31.30 245 PRO A C 1
ATOM 1859 O O . PRO A 1 245 ? -36.182 11.604 -10.961 1.00 31.30 245 PRO A O 1
ATOM 1862 N N . GLN A 1 246 ? -36.134 13.851 -10.999 1.00 35.06 246 GLN A N 1
ATOM 1863 C CA . GLN A 1 246 ? -37.007 14.010 -9.830 1.00 35.06 246 GLN A CA 1
ATOM 1864 C C . GLN A 1 246 ? -38.435 13.510 -10.116 1.00 35.06 246 GLN A C 1
ATOM 1866 O O . GLN A 1 246 ? -39.186 13.274 -9.177 1.00 35.06 246 GLN A O 1
ATOM 1871 N N . GLU A 1 247 ? -38.774 13.257 -11.383 1.00 34.75 247 GLU A N 1
ATOM 1872 C CA . GLU A 1 247 ? -40.050 12.702 -11.822 1.00 34.75 247 GLU A CA 1
ATOM 1873 C C . GLU A 1 247 ? -39.815 11.651 -12.917 1.00 34.75 247 GLU A C 1
ATOM 1875 O O . GLU A 1 247 ? -38.941 11.806 -13.772 1.00 34.75 247 GLU A O 1
ATOM 1880 N N . SER A 1 248 ? -40.561 10.546 -12.866 1.00 37.00 248 SER A N 1
ATOM 1881 C CA . SER A 1 248 ? -40.574 9.536 -13.927 1.00 37.00 248 SER A CA 1
ATOM 1882 C C . SER A 1 248 ? -41.077 10.166 -15.232 1.00 37.00 248 SER A C 1
ATOM 1884 O O . SER A 1 248 ? -42.148 10.776 -15.190 1.00 37.00 248 SER A O 1
ATOM 1886 N N . PRO A 1 249 ? -40.370 10.013 -16.370 1.00 39.34 249 PRO A N 1
ATOM 1887 C CA . PRO A 1 249 ? -40.840 10.537 -17.648 1.00 39.34 249 PRO A CA 1
ATOM 1888 C C . PRO A 1 249 ? -42.203 9.937 -17.995 1.00 39.34 249 PRO A C 1
ATOM 1890 O O . PRO A 1 249 ? -42.472 8.762 -17.729 1.00 39.34 249 PRO A O 1
ATOM 1893 N N . THR A 1 250 ? -43.071 10.758 -18.569 1.00 42.72 250 THR A N 1
ATOM 1894 C CA . THR A 1 250 ? -44.405 10.334 -19.003 1.00 42.72 250 THR A CA 1
ATOM 1895 C C . THR A 1 250 ? -44.309 9.376 -20.200 1.00 42.72 250 THR A C 1
ATOM 1897 O O . THR A 1 250 ? -43.337 9.410 -20.955 1.00 42.72 250 THR A O 1
ATOM 1900 N N . GLU A 1 251 ? -45.312 8.513 -20.413 1.00 40.75 251 GLU A N 1
ATOM 1901 C CA . GLU A 1 251 ? -45.332 7.546 -21.536 1.00 40.75 251 GLU A CA 1
ATOM 1902 C C . GLU A 1 251 ? -45.091 8.205 -22.909 1.00 40.75 251 GLU A C 1
ATOM 1904 O O . GLU A 1 251 ? -44.452 7.613 -23.777 1.00 40.75 251 GLU A O 1
ATOM 1909 N N . GLY A 1 252 ? -45.531 9.455 -23.093 1.00 40.00 252 GLY A N 1
ATOM 1910 C CA . GLY A 1 252 ? -45.310 10.217 -24.326 1.00 40.00 252 GLY A CA 1
ATOM 1911 C C . GLY A 1 252 ? -43.875 10.720 -24.519 1.00 40.00 252 GLY A C 1
ATOM 1912 O O . GLY A 1 252 ? -43.449 10.932 -25.653 1.00 40.00 252 GLY A O 1
ATOM 1913 N N . GLU A 1 253 ? -43.109 10.894 -23.441 1.00 41.22 253 GLU A N 1
ATOM 1914 C CA . GLU A 1 253 ? -41.691 11.260 -23.514 1.00 41.22 253 GLU A CA 1
ATOM 1915 C C . GLU A 1 253 ? -40.836 10.036 -23.836 1.00 41.22 253 GLU A C 1
ATOM 1917 O O . GLU A 1 253 ? -39.933 10.141 -24.658 1.00 41.22 253 GLU A O 1
ATOM 1922 N N . LEU A 1 254 ? -41.171 8.866 -23.280 1.00 40.53 254 LEU A N 1
ATOM 1923 C CA . LEU A 1 254 ? -40.491 7.593 -23.554 1.00 40.53 254 LEU A CA 1
ATOM 1924 C C . LEU A 1 254 ? -40.542 7.201 -25.040 1.00 40.53 254 LEU A C 1
ATOM 1926 O O . LEU A 1 254 ? -39.528 6.768 -25.585 1.00 40.53 254 LEU A O 1
ATOM 1930 N N . ALA A 1 255 ? -41.673 7.435 -25.713 1.00 43.94 255 ALA A N 1
ATOM 1931 C CA . ALA A 1 255 ? -41.852 7.120 -27.133 1.00 43.94 255 ALA A CA 1
ATOM 1932 C C . ALA A 1 255 ? -40.882 7.877 -28.063 1.00 43.94 255 ALA A C 1
ATOM 1934 O O . ALA A 1 255 ? -40.469 7.344 -29.088 1.00 43.94 255 ALA A O 1
ATOM 1935 N N . LYS A 1 256 ? -40.460 9.097 -27.696 1.00 42.47 256 LYS A N 1
ATOM 1936 C CA . LYS A 1 256 ? -39.472 9.873 -28.470 1.00 42.47 256 LYS A CA 1
ATOM 1937 C C . LYS A 1 256 ? -38.064 9.296 -28.407 1.00 42.47 256 LYS A C 1
ATOM 1939 O O . LYS A 1 256 ? -37.250 9.600 -29.275 1.00 42.47 256 LYS A O 1
ATOM 1944 N N . TYR A 1 257 ? -37.758 8.512 -27.378 1.00 44.84 257 TYR A N 1
ATOM 1945 C CA . TYR A 1 257 ? -36.421 7.974 -27.205 1.00 44.84 257 TYR A CA 1
ATOM 1946 C C . TYR A 1 257 ? -36.263 6.549 -27.749 1.00 44.84 257 TYR A C 1
ATOM 1948 O O . TYR A 1 257 ? -35.136 6.141 -28.011 1.00 44.84 257 TYR A O 1
ATOM 1956 N N . GLU A 1 258 ? -37.347 5.803 -27.988 1.00 44.97 258 GLU A N 1
ATOM 1957 C CA . GLU A 1 258 ? -37.268 4.465 -28.603 1.00 44.97 258 GLU A CA 1
ATOM 1958 C C . GLU A 1 258 ? -36.734 4.500 -30.050 1.00 44.97 258 GLU A C 1
ATOM 1960 O O . GLU A 1 258 ? -36.137 3.525 -30.494 1.00 44.97 258 GLU A O 1
ATOM 1965 N N . GLU A 1 259 ? -36.861 5.623 -30.769 1.00 43.81 259 GLU A N 1
ATOM 1966 C CA . GLU A 1 259 ? -36.435 5.727 -32.177 1.00 43.81 259 GLU A CA 1
ATOM 1967 C C . GLU A 1 259 ? -34.908 5.735 -32.393 1.00 43.81 259 GLU A C 1
ATOM 1969 O O . GLU A 1 259 ? -34.463 5.404 -33.488 1.00 43.81 259 GLU A O 1
ATOM 1974 N N . ASN A 1 260 ? -34.097 6.063 -31.377 1.00 39.72 260 ASN A N 1
ATOM 1975 C CA . ASN A 1 260 ? -32.626 6.159 -31.492 1.00 39.72 260 ASN A CA 1
ATOM 1976 C C . ASN A 1 260 ? -31.866 5.425 -30.370 1.00 39.72 260 ASN A C 1
ATOM 1978 O O . ASN A 1 260 ? -30.692 5.702 -30.122 1.00 39.72 260 ASN A O 1
ATOM 1982 N N . THR A 1 261 ? -32.533 4.503 -29.674 1.00 45.12 261 THR A N 1
ATOM 1983 C CA . THR A 1 261 ? -31.971 3.799 -28.515 1.00 45.12 261 THR A CA 1
ATOM 1984 C C . THR A 1 261 ? -31.982 2.299 -28.763 1.00 45.12 261 THR A C 1
ATOM 1986 O O . THR A 1 261 ? -33.032 1.718 -29.037 1.00 45.12 261 THR A O 1
ATOM 1989 N N . SER A 1 262 ? -30.834 1.644 -28.598 1.00 43.12 262 SER A N 1
ATOM 1990 C CA . SER A 1 262 ? -30.791 0.182 -28.546 1.00 43.12 262 SER A CA 1
ATOM 1991 C C . SER A 1 262 ? -31.440 -0.269 -27.238 1.00 43.12 262 SER A C 1
ATOM 1993 O O . SER A 1 262 ? -30.923 0.013 -26.153 1.00 43.12 262 SER A O 1
ATOM 1995 N N . LEU A 1 263 ? -32.607 -0.910 -27.337 1.00 43.94 263 LEU A N 1
ATOM 1996 C CA . LEU A 1 263 ? -33.362 -1.419 -26.194 1.00 43.94 263 LEU A CA 1
ATOM 1997 C C . LEU A 1 263 ? -33.035 -2.892 -25.958 1.00 43.94 263 LEU A C 1
ATOM 1999 O O . LEU A 1 263 ? -33.190 -3.729 -26.846 1.00 43.94 263 LEU A O 1
ATOM 2003 N N . PHE A 1 264 ? -32.645 -3.208 -24.729 1.00 43.78 264 PHE A N 1
ATOM 2004 C CA . PHE A 1 264 ? -32.375 -4.564 -24.277 1.00 43.78 264 PHE A CA 1
ATOM 2005 C C . PHE A 1 264 ? -33.363 -4.941 -23.179 1.00 43.78 264 PHE A C 1
ATOM 2007 O O . PHE A 1 264 ? -33.573 -4.187 -22.227 1.00 43.78 264 PHE A O 1
ATOM 2014 N N . GLU A 1 265 ? -33.958 -6.125 -23.296 1.00 42.50 265 GLU A N 1
ATOM 2015 C CA . GLU A 1 265 ? -34.722 -6.719 -22.204 1.00 42.50 265 GLU A CA 1
ATOM 2016 C C . GLU A 1 265 ? -33.814 -7.612 -21.368 1.00 42.50 265 GLU A C 1
ATOM 2018 O O . GLU A 1 265 ? -33.207 -8.561 -21.867 1.00 42.50 265 GLU A O 1
ATOM 2023 N N . ILE A 1 266 ? -33.734 -7.308 -20.077 1.00 43.97 266 ILE A N 1
ATOM 2024 C CA . ILE A 1 266 ? -32.964 -8.083 -19.112 1.00 43.97 266 ILE A CA 1
ATOM 2025 C C . ILE A 1 266 ? -33.946 -8.705 -18.127 1.00 43.97 266 ILE A C 1
ATOM 2027 O O . ILE A 1 266 ? -34.722 -8.010 -17.468 1.00 43.97 266 ILE A O 1
ATOM 2031 N N . ASN A 1 267 ? -33.903 -10.031 -18.026 1.00 40.69 267 ASN A N 1
ATOM 2032 C CA . ASN A 1 267 ? -34.694 -10.790 -17.065 1.00 40.69 267 ASN A CA 1
ATOM 2033 C C . ASN A 1 267 ? -33.836 -11.075 -15.829 1.00 40.69 267 ASN A C 1
ATOM 2035 O O . ASN A 1 267 ? -32.789 -11.714 -15.937 1.00 40.69 267 ASN A O 1
ATOM 2039 N N . ILE A 1 268 ? -34.280 -10.630 -14.654 1.00 39.59 268 ILE A N 1
ATOM 2040 C CA . ILE A 1 268 ? -33.617 -10.915 -13.375 1.00 39.59 268 ILE A CA 1
ATOM 2041 C C . ILE A 1 268 ? -34.652 -11.548 -12.449 1.00 39.59 268 ILE A C 1
ATOM 2043 O O . ILE A 1 268 ? -35.550 -10.885 -11.932 1.00 39.59 268 ILE A O 1
ATOM 2047 N N . GLY A 1 269 ? -34.539 -12.861 -12.250 1.00 47.56 269 GLY A N 1
ATOM 2048 C CA . GLY A 1 269 ? -35.548 -13.626 -11.519 1.00 47.56 269 GLY A CA 1
ATOM 2049 C C . GLY A 1 269 ? -36.906 -13.577 -12.227 1.00 47.56 269 GLY A C 1
ATOM 2050 O O . GLY A 1 269 ? -37.007 -13.960 -13.389 1.00 47.56 269 GLY A O 1
ATOM 2051 N N . ILE A 1 270 ? -37.940 -13.114 -11.519 1.00 36.69 270 ILE A N 1
ATOM 2052 C CA . ILE A 1 270 ? -39.297 -12.909 -12.064 1.00 36.69 270 ILE A CA 1
ATOM 2053 C C . ILE A 1 270 ? -39.517 -11.494 -12.621 1.00 36.69 270 ILE A C 1
ATOM 2055 O O . ILE A 1 270 ? -40.581 -11.209 -13.163 1.00 36.69 270 ILE A O 1
ATOM 2059 N N . SER A 1 271 ? -38.530 -10.609 -12.476 1.00 38.03 271 SER A N 1
ATOM 2060 C CA . SER A 1 271 ? -38.623 -9.206 -12.866 1.00 38.03 271 SER A CA 1
ATOM 2061 C C . SER A 1 271 ? -38.047 -8.996 -14.264 1.00 38.03 271 SER A C 1
ATOM 2063 O O . SER A 1 271 ? -36.979 -9.522 -14.595 1.00 38.03 271 SER A O 1
ATOM 2065 N N . LYS A 1 272 ? -38.735 -8.184 -15.072 1.00 41.22 272 LYS A N 1
ATOM 2066 C CA . LYS A 1 272 ? -38.271 -7.753 -16.395 1.00 41.22 272 LYS A CA 1
ATOM 2067 C C . LYS A 1 272 ? -37.865 -6.284 -16.362 1.00 41.22 272 LYS A C 1
ATOM 2069 O O . LYS A 1 272 ? -38.558 -5.453 -15.773 1.00 41.22 272 LYS A O 1
ATOM 2074 N N . TYR A 1 273 ? -36.750 -5.967 -17.008 1.00 44.56 273 TYR A N 1
ATOM 2075 C CA . TYR A 1 273 ? -36.232 -4.607 -17.125 1.00 44.56 273 TYR A CA 1
ATOM 2076 C C . TYR A 1 273 ? -35.994 -4.285 -18.594 1.00 44.56 273 TYR A C 1
ATOM 2078 O O . TYR A 1 273 ? -35.375 -5.077 -19.303 1.00 44.56 273 TYR A O 1
ATOM 2086 N N . LYS A 1 274 ? -36.442 -3.107 -19.035 1.00 44.22 274 LYS A N 1
ATOM 2087 C CA . LYS A 1 274 ? -35.998 -2.515 -20.299 1.00 44.22 274 LYS A CA 1
ATOM 2088 C C . LYS A 1 274 ? -34.838 -1.570 -20.014 1.00 44.22 274 LYS A C 1
ATOM 2090 O O . LYS A 1 274 ? -34.973 -0.653 -19.201 1.00 44.22 274 LYS A O 1
ATOM 2095 N N . VAL A 1 275 ? -33.712 -1.804 -20.675 1.00 44.12 275 VAL A N 1
ATOM 2096 C CA . VAL A 1 275 ? -32.508 -0.975 -20.595 1.00 44.12 275 VAL A CA 1
ATOM 2097 C C . VAL A 1 275 ? -32.274 -0.343 -21.957 1.00 44.12 275 VAL A C 1
ATOM 2099 O O . VAL A 1 275 ? -32.143 -1.053 -22.950 1.00 44.12 275 VAL A O 1
ATOM 2102 N N . GLY A 1 276 ? -32.247 0.987 -22.003 1.00 44.00 276 GLY A N 1
ATOM 2103 C CA . GLY A 1 276 ? -31.922 1.739 -23.212 1.00 44.00 276 GLY A CA 1
ATOM 2104 C C . GLY A 1 276 ? -30.484 2.246 -23.179 1.00 44.00 276 GLY A C 1
ATOM 2105 O O . GLY A 1 276 ? -30.070 2.799 -22.160 1.00 44.00 276 GLY A O 1
ATOM 2106 N N . VAL A 1 277 ? -29.743 2.069 -24.277 1.00 42.56 277 VAL A N 1
ATOM 2107 C CA . VAL A 1 277 ? -28.396 2.627 -24.481 1.00 42.56 277 VAL A CA 1
ATOM 2108 C C . VAL A 1 277 ? -28.441 3.660 -25.609 1.00 42.56 277 VAL A C 1
ATOM 2110 O O . VAL A 1 277 ? -28.743 3.316 -26.752 1.00 42.56 277 VAL A O 1
ATOM 2113 N N . LEU A 1 278 ? -28.159 4.926 -25.287 1.00 42.38 278 LEU A N 1
ATOM 2114 C CA . LEU A 1 278 ? -28.055 6.024 -26.258 1.00 42.38 278 LEU A CA 1
ATOM 2115 C C . LEU A 1 278 ? -26.590 6.255 -26.657 1.00 42.38 278 LEU A C 1
ATOM 2117 O O . LEU A 1 278 ? -25.761 6.542 -25.792 1.00 42.38 278 LEU A O 1
ATOM 2121 N N . GLU A 1 279 ? -26.275 6.171 -27.955 1.00 36.91 279 GLU A N 1
ATOM 2122 C CA . GLU A 1 279 ? -24.887 6.214 -28.455 1.00 36.91 279 GLU A CA 1
ATOM 2123 C C . GLU A 1 279 ? -24.316 7.628 -28.690 1.00 36.91 279 GLU A C 1
ATOM 2125 O O . GLU A 1 279 ? -23.098 7.776 -28.691 1.00 36.91 279 GLU A O 1
ATOM 2130 N N . SER A 1 280 ? -25.135 8.677 -28.855 1.00 34.75 280 SER A N 1
ATOM 2131 C CA . SER A 1 280 ? -24.778 10.116 -28.720 1.00 34.75 280 SER A CA 1
ATOM 2132 C C . SER A 1 280 ? -25.852 11.013 -29.357 1.00 34.75 280 SER A C 1
ATOM 2134 O O . SER A 1 280 ? -26.467 10.588 -30.324 1.00 34.75 280 SER A O 1
ATOM 2136 N N . TYR A 1 281 ? -26.066 12.242 -28.847 1.00 38.31 281 TYR A N 1
ATOM 2137 C CA . TYR A 1 281 ? -26.144 13.512 -29.615 1.00 38.31 281 TYR A CA 1
ATOM 2138 C C . TYR A 1 281 ? -26.470 14.741 -28.726 1.00 38.31 281 TYR A C 1
ATOM 2140 O O . TYR A 1 281 ? -26.838 14.630 -27.558 1.00 38.31 281 TYR A O 1
ATOM 2148 N N . SER A 1 282 ? -26.280 15.925 -29.316 1.00 35.50 282 SER A N 1
ATOM 2149 C CA . SER A 1 282 ? -26.078 17.282 -28.775 1.00 35.50 282 SER A CA 1
ATOM 2150 C C . SER A 1 282 ? -27.219 18.001 -28.028 1.00 35.50 282 SER A C 1
ATOM 2152 O O . SER A 1 282 ? -27.010 19.146 -27.635 1.00 35.50 282 SER A O 1
ATOM 2154 N N . ASP A 1 283 ? -28.371 17.381 -27.763 1.00 38.00 283 ASP A N 1
ATOM 2155 C CA . ASP A 1 283 ? -29.567 18.090 -27.246 1.00 38.00 283 ASP A CA 1
ATOM 2156 C C . ASP A 1 283 ? -29.972 17.735 -25.799 1.00 38.00 283 ASP A C 1
ATOM 2158 O O . ASP A 1 283 ? -31.069 18.052 -25.339 1.00 38.00 283 ASP A O 1
ATOM 2162 N N . ALA A 1 284 ? -29.072 17.140 -25.009 1.00 38.81 284 ALA A N 1
ATOM 2163 C CA . ALA A 1 284 ? -29.332 16.832 -23.592 1.00 38.81 284 ALA A CA 1
ATOM 2164 C C . ALA A 1 284 ? -29.309 18.063 -22.650 1.00 38.81 284 ALA A C 1
ATOM 2166 O O . ALA A 1 284 ? -29.444 17.923 -21.426 1.00 38.81 284 ALA A O 1
ATOM 2167 N N . SER A 1 285 ? -29.164 19.275 -23.196 1.00 39.88 285 SER A N 1
ATOM 2168 C CA . SER A 1 285 ? -29.187 20.532 -22.437 1.00 39.88 285 SER A CA 1
ATOM 2169 C C . SER A 1 285 ? -30.529 20.753 -21.733 1.00 39.88 285 SER A C 1
ATOM 2171 O O . SER A 1 285 ? -30.549 21.275 -20.621 1.00 39.88 285 SER A O 1
ATOM 2173 N N . HIS A 1 286 ? -31.636 20.272 -22.305 1.00 38.62 286 HIS A N 1
ATOM 2174 C CA . HIS A 1 286 ? -32.964 20.371 -21.692 1.00 38.62 286 HIS A CA 1
ATOM 2175 C C . HIS A 1 286 ? -33.183 19.406 -20.515 1.00 38.62 286 HIS A C 1
ATOM 2177 O O . HIS A 1 286 ? -34.046 19.660 -19.681 1.00 38.62 286 HIS A O 1
ATOM 2183 N N . ILE A 1 287 ? -32.383 18.338 -20.407 1.00 39.84 287 ILE A N 1
ATOM 2184 C CA . ILE A 1 287 ? -32.492 17.331 -19.336 1.00 39.84 287 ILE A CA 1
ATOM 2185 C C . ILE A 1 287 ? -31.512 17.635 -18.192 1.00 39.84 287 ILE A C 1
ATOM 2187 O O . ILE A 1 287 ? -31.826 17.433 -17.021 1.00 39.84 287 ILE A O 1
ATOM 2191 N N . THR A 1 288 ? -30.311 18.125 -18.514 1.00 38.22 288 THR A N 1
ATOM 2192 C CA . THR A 1 288 ? -29.208 18.275 -17.540 1.00 38.22 288 THR A CA 1
ATOM 2193 C C . THR A 1 288 ? -28.748 19.721 -17.323 1.00 38.22 288 THR A C 1
ATOM 2195 O O . THR A 1 288 ? -27.938 19.992 -16.431 1.00 38.22 288 THR A O 1
ATOM 2198 N N . GLY A 1 289 ? -29.243 20.664 -18.129 1.00 31.08 289 GLY A N 1
ATOM 2199 C CA . GLY A 1 289 ? -28.795 22.057 -18.156 1.00 31.08 289 GLY A CA 1
ATOM 2200 C C . GLY A 1 289 ? -27.413 22.272 -18.789 1.00 31.08 289 GLY A C 1
ATOM 2201 O O . GLY A 1 289 ? -26.942 23.404 -18.794 1.00 31.08 289 GLY A O 1
ATOM 2202 N N . HIS A 1 290 ? -26.740 21.222 -19.283 1.00 30.39 290 HIS A N 1
ATOM 2203 C CA . HIS A 1 290 ? -25.368 21.284 -19.807 1.00 30.39 290 HIS A CA 1
ATOM 2204 C C . HIS A 1 290 ? -25.182 20.373 -21.033 1.00 30.39 290 HIS A C 1
ATOM 2206 O O . HIS A 1 290 ? -25.876 19.373 -21.194 1.00 30.39 290 HIS A O 1
ATOM 2212 N N . SER A 1 291 ? -24.215 20.694 -21.899 1.00 29.53 291 SER A N 1
ATOM 2213 C CA . SER A 1 291 ? -23.799 19.810 -22.994 1.00 29.53 291 SER A CA 1
ATOM 2214 C C . SER A 1 291 ? -22.940 18.666 -22.445 1.00 29.53 291 SER A C 1
ATOM 2216 O O . SER A 1 291 ? -21.823 18.906 -21.981 1.00 29.53 291 SER A O 1
ATOM 2218 N N . ILE A 1 292 ? -23.433 17.430 -22.497 1.00 33.41 292 ILE A N 1
ATOM 2219 C CA . ILE A 1 292 ? -22.678 16.233 -22.102 1.00 33.41 292 ILE A CA 1
ATOM 2220 C C . ILE A 1 292 ? -22.458 15.368 -23.345 1.00 33.41 292 ILE A C 1
ATOM 2222 O O . ILE A 1 292 ? -23.402 15.054 -24.060 1.00 33.41 292 ILE A O 1
ATOM 2226 N N . THR A 1 293 ? -21.211 14.975 -23.598 1.00 27.53 293 THR A N 1
ATOM 2227 C CA . THR A 1 293 ? -20.855 13.919 -24.555 1.00 27.53 293 THR A CA 1
ATOM 2228 C C . THR A 1 293 ? -20.637 12.624 -23.770 1.00 27.53 293 THR A C 1
ATOM 2230 O O . THR A 1 293 ? -19.690 12.525 -22.992 1.00 27.53 293 THR A O 1
ATOM 2233 N N . GLY A 1 294 ? -21.536 11.646 -23.912 1.00 35.31 294 GLY A N 1
ATOM 2234 C CA . GLY A 1 294 ? -21.437 10.348 -23.236 1.00 35.31 294 GLY A CA 1
ATOM 2235 C C . GLY A 1 294 ? -22.651 9.444 -23.464 1.00 35.31 294 GLY A C 1
ATOM 2236 O O . GLY A 1 294 ? -23.710 9.919 -23.868 1.00 35.31 294 GLY A O 1
ATOM 2237 N N . ILE A 1 295 ? -22.471 8.147 -23.195 1.00 34.50 295 ILE A N 1
ATOM 2238 C CA . ILE A 1 295 ? -23.528 7.128 -23.239 1.00 34.50 295 ILE A CA 1
ATOM 2239 C C . ILE A 1 295 ? -24.509 7.381 -22.088 1.00 34.50 295 ILE A C 1
ATOM 2241 O O . ILE A 1 295 ? -24.094 7.465 -20.929 1.00 34.50 295 ILE A O 1
ATOM 2245 N N . VAL A 1 296 ? -25.802 7.500 -22.398 1.00 36.81 296 VAL A N 1
ATOM 2246 C CA . VAL A 1 296 ? -26.873 7.642 -21.399 1.00 36.81 296 VAL A CA 1
ATOM 2247 C C . VAL A 1 296 ? -27.599 6.307 -21.279 1.00 36.81 296 VAL A C 1
ATOM 2249 O O . VAL A 1 296 ? -28.149 5.818 -22.264 1.00 36.81 296 VAL A O 1
ATOM 2252 N N . CYS A 1 297 ? -27.613 5.740 -20.071 1.00 37.44 297 CYS A N 1
ATOM 2253 C CA . CYS A 1 297 ? -28.407 4.557 -19.746 1.00 37.44 297 CYS A CA 1
ATOM 2254 C C . CYS A 1 297 ? -29.547 4.942 -18.795 1.00 37.44 297 CYS A C 1
ATOM 2256 O O . CYS A 1 297 ? -29.298 5.545 -17.748 1.00 37.44 297 CYS A O 1
ATOM 2258 N N . TRP A 1 298 ? -30.783 4.550 -19.113 1.00 43.34 298 TRP A N 1
ATOM 2259 C CA . TRP A 1 298 ? -31.903 4.554 -18.162 1.00 43.34 298 TRP A CA 1
ATOM 2260 C C . TRP A 1 298 ? -32.499 3.149 -18.036 1.00 43.34 298 TRP A C 1
ATOM 2262 O O . TRP A 1 298 ? -32.357 2.316 -18.934 1.00 43.34 298 TRP A O 1
ATOM 2272 N N . TRP A 1 299 ? -33.221 2.897 -16.941 1.00 39.44 299 TRP A N 1
ATOM 2273 C CA . TRP A 1 299 ? -34.071 1.714 -16.802 1.00 39.44 299 TRP A CA 1
ATOM 2274 C C . TRP A 1 299 ? -35.440 2.091 -16.232 1.00 39.44 299 TRP A C 1
ATOM 2276 O O . TRP A 1 299 ? -35.552 2.984 -15.389 1.00 39.44 299 TRP A O 1
ATOM 2286 N N . SER A 1 300 ? -36.482 1.382 -16.662 1.00 36.38 300 SER A N 1
ATOM 2287 C CA . SER A 1 300 ? -37.811 1.421 -16.049 1.00 36.38 300 SER A CA 1
ATOM 2288 C C . SER A 1 300 ? -38.250 -0.001 -15.695 1.00 36.38 300 SER A C 1
ATOM 2290 O O . SER A 1 300 ? -38.018 -0.957 -16.437 1.00 36.38 300 SER A O 1
ATOM 2292 N N . HIS A 1 301 ? -38.824 -0.155 -14.502 1.00 37.28 301 HIS A N 1
ATOM 2293 C CA . HIS A 1 301 ? -39.385 -1.424 -14.049 1.00 37.28 301 HIS A CA 1
ATOM 2294 C C . HIS A 1 301 ? -40.816 -1.530 -14.580 1.00 37.28 301 HIS A C 1
ATOM 2296 O O . HIS A 1 301 ? -41.628 -0.646 -14.303 1.00 37.28 301 HIS A O 1
ATOM 2302 N N . PHE A 1 302 ? -41.128 -2.578 -15.342 1.00 36.62 302 PHE A N 1
ATOM 2303 C CA . PHE A 1 302 ? -42.458 -2.759 -15.921 1.00 36.62 302 PHE A CA 1
ATOM 2304 C C . PHE A 1 302 ? -42.933 -4.197 -15.675 1.00 36.62 302 PHE A C 1
ATOM 2306 O O . PHE A 1 302 ? -42.325 -5.150 -16.148 1.00 36.62 302 PHE A O 1
ATOM 2313 N N . GLN A 1 303 ? -44.031 -4.303 -14.924 1.00 32.44 303 GLN A N 1
ATOM 2314 C CA . GLN A 1 303 ? -44.727 -5.498 -14.421 1.00 32.44 303 GLN A CA 1
ATOM 2315 C C . GLN A 1 303 ? -44.149 -6.230 -13.196 1.00 32.44 303 GLN A C 1
ATOM 2317 O O . GLN A 1 303 ? -43.126 -6.906 -13.237 1.00 32.44 303 GLN A O 1
ATOM 2322 N N . THR A 1 304 ? -44.956 -6.198 -12.130 1.00 32.56 304 THR A N 1
ATOM 2323 C CA . THR A 1 304 ? -45.068 -7.268 -11.136 1.00 32.56 304 THR A CA 1
ATOM 2324 C C . THR A 1 304 ? -46.350 -8.041 -11.449 1.00 32.56 304 THR A C 1
ATOM 2326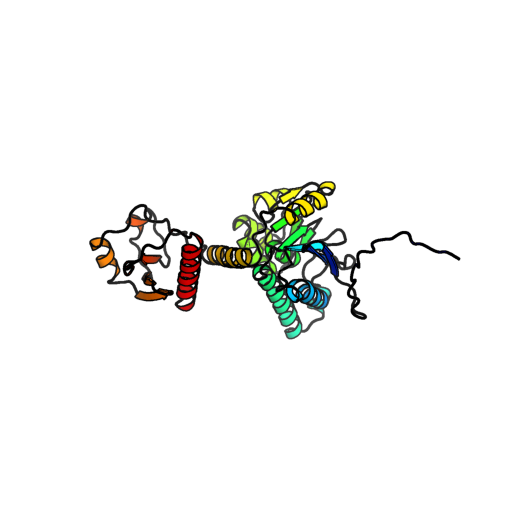 O O . THR A 1 304 ? -47.434 -7.456 -11.470 1.00 32.56 304 THR A O 1
ATOM 2329 N N . GLU A 1 305 ? -46.268 -9.352 -11.696 1.00 30.34 305 GLU A N 1
ATOM 2330 C CA . GLU A 1 305 ? -47.445 -10.185 -11.445 1.00 30.34 305 GLU A CA 1
ATOM 2331 C C . GLU A 1 305 ? -47.718 -10.130 -9.940 1.00 30.34 305 GLU A C 1
ATOM 2333 O O . GLU A 1 305 ? -46.836 -10.320 -9.100 1.00 30.34 305 GLU A O 1
ATOM 2338 N N . SER A 1 306 ? -48.950 -9.767 -9.617 1.00 33.53 306 SER A N 1
ATOM 2339 C CA . SER A 1 306 ? -49.441 -9.382 -8.303 1.00 33.53 306 SER A CA 1
ATOM 2340 C C . SER A 1 306 ? -49.129 -10.398 -7.199 1.00 33.53 306 SER A C 1
ATOM 2342 O O . SER A 1 306 ? -49.913 -11.319 -6.963 1.00 33.53 306 SER A O 1
ATOM 2344 N N . LYS A 1 307 ? -48.049 -10.183 -6.441 1.00 27.80 307 LYS A N 1
ATOM 2345 C CA . LYS A 1 307 ? -47.953 -10.595 -5.032 1.00 27.80 307 LYS A CA 1
ATOM 2346 C C . LYS A 1 307 ? -47.221 -9.524 -4.220 1.00 27.80 307 LYS A C 1
ATOM 2348 O O . LYS A 1 307 ? -46.215 -8.995 -4.687 1.00 27.80 307 LYS A O 1
ATOM 2353 N N . PRO A 1 308 ? -47.706 -9.188 -3.013 1.00 26.39 308 PRO A N 1
ATOM 2354 C CA . PRO A 1 308 ? -47.106 -8.142 -2.200 1.00 26.39 308 PRO A CA 1
ATOM 2355 C C . PRO A 1 308 ? -45.738 -8.619 -1.705 1.00 26.39 308 PRO A C 1
ATOM 2357 O O . PRO A 1 308 ? -45.646 -9.507 -0.857 1.00 26.39 308 PRO A O 1
ATOM 2360 N N . VAL A 1 309 ? -44.663 -8.047 -2.244 1.00 34.28 309 VAL A N 1
ATOM 2361 C CA . VAL A 1 309 ? -43.317 -8.252 -1.709 1.00 34.28 309 VAL A CA 1
ATOM 2362 C C . VAL A 1 309 ? -43.166 -7.310 -0.522 1.00 34.28 309 VAL A C 1
ATOM 2364 O O . VAL A 1 309 ? -43.042 -6.097 -0.681 1.00 34.28 309 VAL A O 1
ATOM 2367 N N . HIS A 1 310 ? -43.210 -7.868 0.688 1.00 30.69 310 HIS A N 1
ATOM 2368 C CA . HIS A 1 310 ? -42.789 -7.143 1.879 1.00 30.69 310 HIS A CA 1
ATOM 2369 C C . HIS A 1 310 ? -41.352 -6.642 1.685 1.00 30.69 310 HIS A C 1
ATOM 2371 O O . HIS A 1 310 ? -40.450 -7.390 1.308 1.00 30.69 310 HIS A O 1
ATOM 2377 N N . SER A 1 311 ? -41.180 -5.348 1.934 1.00 39.81 311 SER A N 1
ATOM 2378 C CA . SER A 1 311 ? -39.951 -4.569 1.836 1.00 39.81 311 SER A CA 1
ATOM 2379 C C . SER A 1 311 ? -38.736 -5.278 2.442 1.00 39.81 311 SER A C 1
ATOM 2381 O O . SER A 1 311 ? -38.543 -5.260 3.656 1.00 39.81 311 SER A O 1
ATOM 2383 N N . ASN A 1 312 ? -37.871 -5.827 1.592 1.00 31.75 312 ASN A N 1
ATOM 2384 C CA . ASN A 1 312 ? -36.509 -6.194 1.961 1.00 31.75 312 ASN A CA 1
ATOM 2385 C C . ASN A 1 312 ? -35.540 -5.390 1.091 1.00 31.75 312 ASN A C 1
ATOM 2387 O O . ASN A 1 312 ? -35.322 -5.709 -0.076 1.00 31.75 312 ASN A O 1
ATOM 2391 N N . HIS A 1 313 ? -34.928 -4.362 1.687 1.00 30.67 313 HIS A N 1
ATOM 2392 C CA . HIS A 1 313 ? -33.886 -3.518 1.079 1.00 30.67 313 HIS A CA 1
ATOM 2393 C C . HIS A 1 313 ? -32.740 -4.332 0.435 1.00 30.67 313 HIS A C 1
ATOM 2395 O O . HIS A 1 313 ? -32.122 -3.880 -0.526 1.00 30.67 313 HIS A O 1
ATOM 2401 N N . PHE A 1 314 ? -32.506 -5.556 0.924 1.00 26.88 314 PHE A N 1
ATOM 2402 C CA . PHE A 1 314 ? -31.530 -6.514 0.395 1.00 26.88 314 PHE A CA 1
ATOM 2403 C C . PHE A 1 314 ? -31.869 -7.073 -0.999 1.00 26.88 314 PHE A C 1
ATOM 2405 O O . PHE A 1 314 ? -30.952 -7.400 -1.749 1.00 26.88 314 PHE A O 1
ATOM 2412 N N . SER A 1 315 ? -33.151 -7.197 -1.366 1.00 32.22 315 SER A N 1
ATOM 2413 C CA . SER A 1 315 ? -33.548 -7.703 -2.695 1.00 32.22 315 SER A CA 1
ATOM 2414 C C . SER A 1 315 ? -33.244 -6.672 -3.780 1.00 32.22 315 SER A C 1
ATOM 2416 O O . SER A 1 315 ? -32.672 -6.996 -4.816 1.00 32.22 315 SER A O 1
ATOM 2418 N N . LEU A 1 316 ? -33.528 -5.402 -3.478 1.00 33.31 316 LEU A N 1
ATOM 2419 C CA . LEU A 1 316 ? -33.340 -4.283 -4.397 1.00 33.31 316 LEU A CA 1
ATOM 2420 C C . LEU A 1 316 ? -31.857 -4.054 -4.743 1.00 33.31 316 LEU A C 1
ATOM 2422 O O . LEU A 1 316 ? -31.520 -3.749 -5.881 1.00 33.31 316 LEU A O 1
ATOM 2426 N N . GLN A 1 317 ? -30.951 -4.232 -3.774 1.00 32.28 317 GLN A N 1
ATOM 2427 C CA . GLN A 1 317 ? -29.507 -4.098 -4.006 1.00 32.28 317 GLN A CA 1
ATOM 2428 C C . GLN A 1 317 ? -28.952 -5.214 -4.901 1.00 32.28 317 GLN A C 1
ATOM 2430 O O . GLN A 1 317 ? -28.136 -4.940 -5.780 1.00 32.28 317 GLN A O 1
ATOM 2435 N N . LYS A 1 318 ? -29.430 -6.454 -4.733 1.00 35.81 318 LYS A N 1
ATOM 2436 C CA . LYS A 1 318 ? -29.044 -7.582 -5.594 1.00 35.81 318 LYS A CA 1
ATOM 2437 C C . LYS A 1 318 ? -29.516 -7.396 -7.033 1.00 35.81 318 LYS A C 1
ATOM 2439 O O . LYS A 1 318 ? -28.771 -7.704 -7.959 1.00 35.81 318 LYS A O 1
ATOM 2444 N N . GLU A 1 319 ? -30.715 -6.853 -7.217 1.00 37.62 319 GLU A N 1
ATOM 2445 C CA . GLU A 1 319 ? -31.256 -6.521 -8.537 1.00 37.62 319 GLU A CA 1
ATOM 2446 C C . GLU A 1 319 ? -30.439 -5.417 -9.224 1.00 37.62 319 GLU A C 1
ATOM 2448 O O . GLU A 1 319 ? -30.080 -5.569 -10.387 1.00 37.62 319 GLU A O 1
ATOM 2453 N N . ILE A 1 320 ? -30.042 -4.362 -8.503 1.00 41.09 320 ILE A N 1
ATOM 2454 C CA . ILE A 1 320 ? -29.198 -3.280 -9.047 1.00 41.09 320 ILE A CA 1
ATOM 2455 C C . ILE A 1 320 ? -27.825 -3.805 -9.488 1.00 41.09 320 ILE A C 1
ATOM 2457 O O . ILE A 1 320 ? -27.378 -3.505 -10.594 1.00 41.09 320 ILE A O 1
ATOM 2461 N N . VAL A 1 321 ? -27.166 -4.627 -8.666 1.00 41.88 321 VAL A N 1
ATOM 2462 C CA . VAL A 1 321 ? -25.868 -5.233 -9.017 1.00 41.88 321 VAL A CA 1
ATOM 2463 C C . VAL A 1 321 ? -25.996 -6.144 -10.243 1.00 41.88 321 VAL A C 1
ATOM 2465 O O . VAL A 1 321 ? -25.122 -6.134 -11.110 1.00 41.88 321 VAL A O 1
ATOM 2468 N N . ALA A 1 322 ? -27.096 -6.892 -10.361 1.00 42.72 322 ALA A N 1
ATOM 2469 C CA . ALA A 1 322 ? -27.360 -7.750 -11.513 1.00 42.72 322 ALA A CA 1
ATOM 2470 C C . ALA A 1 322 ? -27.616 -6.952 -12.807 1.00 42.72 322 ALA A C 1
ATOM 2472 O O . ALA A 1 322 ? -27.047 -7.303 -13.841 1.00 42.72 322 ALA A O 1
ATOM 2473 N N . VAL A 1 323 ? -28.386 -5.855 -12.755 1.00 43.16 323 VAL A N 1
ATOM 2474 C CA . VAL A 1 323 ? -28.592 -4.948 -13.906 1.00 43.16 323 VAL A CA 1
ATOM 2475 C C . VAL A 1 323 ? -27.260 -4.359 -14.365 1.00 43.16 323 VAL A C 1
ATOM 2477 O O . VAL A 1 323 ? -26.934 -4.396 -15.547 1.00 43.16 323 VAL A O 1
ATOM 2480 N N . ILE A 1 324 ? -26.450 -3.870 -13.428 1.00 47.16 324 ILE A N 1
ATOM 2481 C CA . ILE A 1 324 ? -25.148 -3.266 -13.726 1.00 47.16 324 ILE A CA 1
ATOM 2482 C C . ILE A 1 324 ? -24.178 -4.292 -14.334 1.00 47.16 324 ILE A C 1
ATOM 2484 O O . ILE A 1 324 ? -23.447 -3.978 -15.275 1.00 47.16 324 ILE A O 1
ATOM 2488 N N . LYS A 1 325 ? -24.180 -5.534 -13.834 1.00 44.16 325 LYS A N 1
ATOM 2489 C CA . LYS A 1 325 ? -23.364 -6.623 -14.383 1.00 44.16 325 LYS A CA 1
ATOM 2490 C C . LYS A 1 325 ? -23.766 -6.975 -15.817 1.00 44.16 325 LYS A C 1
ATOM 2492 O O . LYS A 1 325 ? -22.886 -7.160 -16.649 1.00 44.16 325 LYS A O 1
ATOM 2497 N N . ALA A 1 326 ? -25.063 -7.013 -16.109 1.00 43.41 326 ALA A N 1
ATOM 2498 C CA . ALA A 1 326 ? -25.565 -7.290 -17.451 1.00 43.41 326 ALA A CA 1
ATOM 2499 C C . ALA A 1 326 ? -25.240 -6.156 -18.443 1.00 43.41 326 ALA A C 1
ATOM 2501 O O . ALA A 1 326 ? -24.845 -6.430 -19.571 1.00 43.41 326 ALA A O 1
ATOM 2502 N N . VAL A 1 327 ? -25.296 -4.888 -18.012 1.00 44.28 327 VAL A N 1
ATOM 2503 C CA . VAL A 1 327 ? -24.852 -3.740 -18.831 1.00 44.28 327 VAL A CA 1
ATOM 2504 C C . VAL A 1 327 ? -23.364 -3.843 -19.186 1.00 44.28 327 VAL A C 1
ATOM 2506 O O . VAL A 1 327 ? -22.976 -3.507 -20.298 1.00 44.28 327 VAL A O 1
ATOM 2509 N N . ARG A 1 328 ? -22.528 -4.361 -18.280 1.00 43.66 328 ARG A N 1
ATOM 2510 C CA . ARG A 1 328 ? -21.090 -4.571 -18.517 1.00 43.66 328 ARG A CA 1
ATOM 2511 C C . ARG A 1 328 ? -20.777 -5.687 -19.520 1.00 43.66 328 ARG A C 1
ATOM 2513 O O . ARG A 1 328 ? -19.687 -5.692 -20.071 1.00 43.66 328 ARG A O 1
ATOM 2520 N N . GLU A 1 329 ? -21.673 -6.651 -19.714 1.00 40.59 329 GLU A N 1
ATOM 2521 C CA . GLU A 1 329 ? -21.498 -7.712 -20.720 1.00 40.59 329 GLU A CA 1
ATOM 2522 C C . GLU A 1 329 ? -21.953 -7.268 -22.121 1.00 40.59 329 GLU A C 1
ATOM 2524 O O . GLU A 1 329 ? -21.597 -7.905 -23.109 1.00 40.59 329 GLU A O 1
ATOM 2529 N N . LEU A 1 330 ? -22.721 -6.176 -22.204 1.00 39.03 330 LEU A N 1
ATOM 2530 C CA . LEU A 1 330 ? -23.265 -5.619 -23.445 1.00 39.03 330 LEU A CA 1
ATOM 2531 C C . LEU A 1 330 ? -22.407 -4.489 -24.051 1.00 39.03 330 LEU A C 1
ATOM 2533 O O . LEU A 1 330 ? -22.622 -4.151 -25.213 1.00 39.03 330 LEU A O 1
ATOM 2537 N N . VAL A 1 331 ? -21.459 -3.922 -23.290 1.00 36.78 331 VAL A N 1
ATOM 2538 C CA . VAL A 1 331 ? -20.511 -2.861 -23.706 1.00 36.78 331 VAL A CA 1
ATOM 2539 C C . VAL A 1 331 ? -19.090 -3.409 -23.722 1.00 36.78 331 VAL A C 1
ATOM 2541 O O . VAL A 1 331 ? -18.368 -3.147 -24.708 1.00 36.78 331 VAL A O 1
#